Protein AF-A0A246E7W2-F1 (afdb_monomer)

Secondary structure (DSSP, 8-state):
-PPPBS-----SSTTSPPTT-BSPPTT----EEEEEEEEEEEEETTEEEEEEEEEEEES--HHHHHHHTSPPPSS--SS---------EEEEE-TT--EEEE-PPBPTTS-B--HHHHHHHTTSEEEEEEEEEEEEEEEHHHHHHT--SEE----GGGGS-----PPPPPPEEEEEEEEEEPPSP--S--SSS-SEEEEEEEEE-HHHHHHHHHHHHSPP------PPPSEEEEEEEEE-TT--S-PPPEEEESSTT-EEE-TTS-EEEPPTTHHHHT--

Sequence (280 aa):
MATVSDTMSCPDSMLNPLPGAGLVPEDFEVVAVLECADGVTREDADGVLAGNEVRRYEGDLTGFLAAMAAPSDPGPAAVCPAIGYGFRALWATDAAGRFVPMSFPLTACGGPKEDETLAALARLEIVDRAFSAAGRVELHDATAAGCATRAGVAPLDVLGWAPTETQAPADVAGALVCVYHAEAPASTPTVVGDGGLFAAAFSLDADDAAAVLEAAAAPPAGVECAETASRFVVVHPDVTAAAVSAPRTVTVELDGCQRIVGTDLQTRSAPPALIPLLSP

Mean predicted aligned error: 9.54 Å

Radius of gyration: 25.82 Å; Cα contacts (8 Å, |Δi|>4): 592; chains: 1; bounding box: 63×45×65 Å

Solvent-accessible surface area (backbone atoms only — not comparable to full-atom values): 15744 Å² total; per-residue (Å²): 107,29,48,81,33,82,66,85,79,73,70,98,43,47,73,51,74,60,83,56,39,18,45,78,52,94,87,60,64,70,63,34,41,36,39,44,41,72,77,44,73,49,79,56,100,62,26,32,35,30,17,40,32,41,37,32,31,36,71,87,53,66,64,29,52,52,43,40,65,39,81,49,47,84,58,75,51,97,76,67,81,98,72,88,66,74,46,77,48,36,30,38,27,33,93,86,60,37,29,29,31,43,40,65,23,30,38,30,72,70,47,69,53,49,68,68,30,52,58,34,53,73,71,39,46,75,80,47,76,50,76,46,80,72,47,76,72,38,32,45,71,24,56,76,68,74,36,61,35,40,42,45,68,50,66,40,80,83,70,80,70,61,58,88,64,67,65,76,73,68,77,44,71,15,22,44,36,34,31,25,39,42,52,83,83,70,80,65,62,32,94,62,53,71,31,17,41,54,74,50,70,53,74,39,50,34,69,61,34,46,54,52,41,49,61,38,48,47,80,73,37,89,68,94,62,85,57,72,46,55,34,34,35,43,35,43,60,42,62,56,92,83,63,93,62,78,85,63,51,34,41,36,34,65,35,62,57,24,36,25,33,14,75,31,34,45,49,23,67,51,58,80,79,52,42,64,77,74,55,126

Nearest PDB structures (foldseek):
  5me6-assembly3_C  TM=2.863E-01  e=2.101E+00  Cucumis melo

pLDDT: mean 83.75, std 15.05, range [33.81, 98.44]

Structure (mmCIF, N/CA/C/O backbone):
data_AF-A0A246E7W2-F1
#
_entry.id   AF-A0A246E7W2-F1
#
loop_
_atom_site.group_PDB
_atom_site.id
_atom_site.type_symbol
_atom_site.label_atom_id
_atom_site.label_alt_id
_atom_site.label_comp_id
_atom_site.label_asym_id
_atom_site.label_entity_id
_atom_site.label_seq_id
_atom_site.pdbx_PDB_ins_code
_atom_site.Cartn_x
_atom_site.Cartn_y
_atom_site.Cartn_z
_atom_site.occupancy
_atom_site.B_iso_or_equiv
_atom_site.auth_seq_id
_atom_site.auth_comp_id
_atom_site.auth_asym_id
_atom_site.auth_atom_id
_atom_site.pdbx_PDB_model_num
ATOM 1 N N . MET A 1 1 ? -20.371 9.908 21.910 1.00 81.38 1 MET A N 1
ATOM 2 C CA . MET A 1 1 ? -20.885 8.532 21.767 1.00 81.38 1 MET A CA 1
ATOM 3 C C . MET A 1 1 ? -20.623 8.082 20.353 1.00 81.38 1 MET A C 1
ATOM 5 O O . MET A 1 1 ? -20.706 8.914 19.455 1.00 81.38 1 MET A O 1
ATOM 9 N N . ALA A 1 2 ? -20.243 6.823 20.185 1.00 85.25 2 ALA A N 1
ATOM 10 C CA . ALA A 1 2 ? -19.957 6.233 18.890 1.00 85.25 2 ALA A CA 1
ATOM 11 C C . ALA A 1 2 ? -21.238 5.854 18.130 1.00 85.25 2 ALA A C 1
ATOM 13 O O . ALA A 1 2 ? -22.311 5.727 18.723 1.00 85.25 2 ALA A O 1
ATOM 14 N N . THR A 1 3 ? -21.124 5.685 16.812 1.00 88.75 3 THR A N 1
ATOM 15 C CA . THR A 1 3 ? -22.253 5.296 15.947 1.00 88.75 3 THR A CA 1
ATOM 16 C C . THR A 1 3 ? -22.326 3.778 15.805 1.00 88.75 3 THR A C 1
ATOM 18 O O . THR A 1 3 ? -21.318 3.144 15.511 1.00 88.75 3 THR A O 1
ATOM 21 N N . VAL A 1 4 ? -23.513 3.196 15.988 1.00 93.06 4 VAL A N 1
ATOM 22 C CA . VAL A 1 4 ? -23.755 1.764 15.744 1.00 93.06 4 VAL A CA 1
ATOM 23 C C . VAL A 1 4 ? -23.951 1.523 14.245 1.00 93.06 4 VAL A C 1
ATOM 25 O O . VAL A 1 4 ? -24.667 2.279 13.590 1.00 93.06 4 VAL A O 1
ATOM 28 N N . SER A 1 5 ? -23.331 0.473 13.712 1.00 92.44 5 SER A N 1
ATOM 29 C CA . SER A 1 5 ? -23.348 0.104 12.292 1.00 92.44 5 SER A CA 1
ATOM 30 C C . SER A 1 5 ? -23.512 -1.407 12.117 1.00 92.44 5 SER A C 1
ATOM 32 O O . SER A 1 5 ? -23.058 -2.176 12.958 1.00 92.44 5 SER A O 1
ATOM 34 N N . ASP A 1 6 ? -24.101 -1.847 11.005 1.00 93.50 6 ASP A N 1
ATOM 35 C CA . ASP A 1 6 ? -24.167 -3.273 10.633 1.00 93.50 6 ASP A CA 1
ATOM 36 C C . ASP A 1 6 ? -22.899 -3.749 9.900 1.00 93.50 6 ASP A C 1
ATOM 38 O O . ASP A 1 6 ? -22.724 -4.933 9.623 1.00 93.50 6 ASP A O 1
ATOM 42 N N . THR A 1 7 ? -21.998 -2.822 9.569 1.00 91.94 7 THR A N 1
ATOM 43 C CA . THR A 1 7 ? -20.740 -3.102 8.872 1.00 91.94 7 THR A CA 1
ATOM 44 C C . THR A 1 7 ? -19.561 -2.447 9.573 1.00 91.94 7 THR A C 1
ATOM 46 O O . THR A 1 7 ? -19.680 -1.327 10.078 1.00 91.94 7 THR A O 1
ATOM 49 N N . MET A 1 8 ? -18.405 -3.104 9.509 1.00 91.81 8 MET A N 1
ATOM 50 C CA . MET A 1 8 ? -17.111 -2.519 9.851 1.00 91.81 8 MET A CA 1
ATOM 51 C C . MET A 1 8 ? -16.215 -2.429 8.616 1.00 91.81 8 MET A C 1
ATOM 53 O O . MET A 1 8 ? -16.339 -3.221 7.681 1.00 91.81 8 MET A O 1
ATOM 57 N N . SER A 1 9 ? -15.278 -1.490 8.649 1.00 87.75 9 SER A N 1
ATOM 58 C CA . SER A 1 9 ? -14.210 -1.364 7.661 1.00 87.75 9 SER A CA 1
ATOM 59 C C . SER A 1 9 ? -12.915 -0.990 8.366 1.00 87.75 9 SER A C 1
ATOM 61 O O . SER A 1 9 ? -12.917 -0.153 9.274 1.00 87.75 9 SER A O 1
ATOM 63 N N . CYS A 1 10 ? -11.807 -1.584 7.935 1.00 87.56 10 CYS A N 1
ATOM 64 C CA . CYS A 1 10 ? -10.489 -1.121 8.343 1.00 87.56 10 CYS A CA 1
ATOM 65 C C . CYS A 1 10 ? -10.116 0.125 7.530 1.00 87.56 10 CYS A C 1
ATOM 67 O O . CYS A 1 10 ? -10.452 0.184 6.346 1.00 87.56 10 CYS A O 1
ATOM 69 N N . PRO A 1 11 ? -9.487 1.138 8.145 1.00 81.62 11 PRO A N 1
ATOM 70 C CA . PRO A 1 11 ? -9.027 2.302 7.406 1.00 81.62 11 PRO A CA 1
ATOM 71 C C . PRO A 1 11 ? -7.858 1.920 6.492 1.00 81.62 11 PRO A C 1
ATOM 73 O O . PRO A 1 11 ? -7.015 1.115 6.874 1.00 81.62 11 PRO A O 1
ATOM 76 N N . ASP A 1 12 ? -7.765 2.569 5.331 1.00 70.50 12 ASP A N 1
ATOM 77 C CA . ASP A 1 12 ? -6.655 2.371 4.381 1.00 70.50 12 ASP A CA 1
ATOM 78 C C . ASP A 1 12 ? -5.309 2.914 4.900 1.00 70.50 12 ASP A C 1
ATOM 80 O O . ASP A 1 12 ? -4.263 2.700 4.295 1.00 70.50 12 ASP A O 1
ATOM 84 N N . SER A 1 13 ? -5.328 3.682 5.995 1.00 69.69 13 SER A N 1
ATOM 85 C CA . SER A 1 13 ? -4.132 4.227 6.633 1.00 69.69 13 SER A CA 1
ATOM 86 C C . SER A 1 13 ? -4.339 4.407 8.130 1.00 69.69 13 SER A C 1
ATOM 88 O O . SER A 1 13 ? -5.348 4.972 8.560 1.00 69.69 13 SER A O 1
ATOM 90 N N . MET A 1 14 ? -3.322 4.048 8.916 1.00 71.81 14 MET A N 1
ATOM 91 C CA . MET A 1 14 ? -3.283 4.308 10.360 1.00 71.81 14 MET A CA 1
ATOM 92 C C . MET A 1 14 ? -3.333 5.801 10.723 1.00 71.81 14 MET A C 1
ATOM 94 O O . MET A 1 14 ? -3.563 6.133 11.877 1.00 71.81 14 MET A O 1
ATOM 98 N N . LEU A 1 15 ? -3.130 6.731 9.787 1.00 72.38 15 LEU A N 1
ATOM 99 C CA . LEU A 1 15 ? -3.225 8.169 10.080 1.00 72.38 15 LEU A CA 1
ATOM 100 C C . LEU A 1 15 ? -4.672 8.682 10.143 1.00 72.38 15 LEU A C 1
ATOM 102 O O . LEU A 1 15 ? -4.909 9.784 10.639 1.00 72.38 15 LEU A O 1
ATOM 106 N N . ASN A 1 16 ? -5.639 7.896 9.665 1.00 71.06 16 ASN A N 1
ATOM 107 C CA . ASN A 1 16 ? -7.040 8.293 9.618 1.00 71.06 16 ASN A CA 1
ATOM 108 C C . ASN A 1 16 ? -7.809 7.702 10.811 1.00 71.06 16 ASN A C 1
ATOM 110 O O . ASN A 1 16 ? -7.870 6.478 10.947 1.00 71.06 16 ASN A O 1
ATOM 114 N N . PRO A 1 17 ? -8.440 8.528 11.667 1.00 72.94 17 PRO A N 1
ATOM 115 C CA . PRO A 1 17 ? -9.313 8.011 12.712 1.00 72.94 17 PRO A CA 1
ATOM 116 C C . PRO A 1 17 ? -10.563 7.362 12.101 1.00 72.94 17 PRO A C 1
ATOM 118 O O . PRO A 1 17 ? -11.043 7.773 11.042 1.00 72.94 17 PRO A O 1
ATOM 121 N N . LEU A 1 18 ? -11.132 6.376 12.801 1.00 80.62 18 LEU A N 1
ATOM 122 C CA . LEU A 1 18 ? -12.383 5.744 12.386 1.00 80.62 18 LEU A CA 1
ATOM 123 C C . LEU A 1 18 ? -13.545 6.762 12.406 1.00 80.62 18 LEU A C 1
ATOM 125 O O . LEU A 1 18 ? -13.769 7.419 13.431 1.00 80.62 18 LEU A O 1
ATOM 129 N N . PRO A 1 19 ? -14.325 6.895 11.316 1.00 78.62 19 PRO A N 1
ATOM 130 C CA . PRO A 1 19 ? -15.496 7.763 11.296 1.00 78.62 19 PRO A CA 1
ATOM 131 C C . PRO A 1 19 ? -16.507 7.377 12.380 1.00 78.62 19 PRO A C 1
ATOM 133 O O . PRO A 1 19 ? -16.849 6.209 12.540 1.00 78.62 19 PRO A O 1
ATOM 136 N N . GLY A 1 20 ? -17.001 8.367 13.126 1.00 80.94 20 GLY A N 1
ATOM 137 C CA . GLY A 1 20 ? -17.983 8.135 14.188 1.00 80.94 20 GLY A CA 1
ATOM 138 C C . GLY A 1 20 ? -17.431 7.410 15.418 1.00 80.94 20 GLY A C 1
ATOM 139 O O . GLY A 1 20 ? -18.236 6.961 16.237 1.00 80.94 20 GLY A O 1
ATOM 140 N N . ALA A 1 21 ? -16.103 7.297 15.555 1.00 83.81 21 ALA A N 1
ATOM 141 C CA . ALA A 1 21 ? -15.464 6.710 16.725 1.00 83.81 21 ALA A CA 1
ATOM 142 C C . ALA A 1 21 ? -15.763 7.497 18.003 1.00 83.81 21 ALA A C 1
ATOM 144 O O . ALA A 1 21 ? -15.847 8.728 18.009 1.00 83.81 21 ALA A O 1
ATOM 145 N N . GLY A 1 22 ? -15.921 6.772 19.104 1.00 85.62 22 GLY A N 1
ATOM 146 C CA . GLY A 1 22 ? -16.268 7.364 20.385 1.00 85.62 22 GLY A CA 1
ATOM 147 C C . GLY A 1 22 ? -16.337 6.338 21.505 1.00 85.62 22 GLY A C 1
ATOM 148 O O . GLY A 1 22 ? -15.934 5.187 21.359 1.00 85.62 22 GLY A O 1
ATOM 149 N N . LEU A 1 23 ? -16.917 6.767 22.623 1.00 88.31 23 LEU A N 1
ATOM 150 C CA . LEU A 1 23 ? -17.350 5.866 23.686 1.00 88.31 23 LEU A CA 1
ATOM 151 C C . LEU A 1 23 ? -18.492 4.967 23.201 1.00 88.31 23 LEU A C 1
ATOM 153 O O . LEU A 1 23 ? -19.408 5.445 22.520 1.00 88.31 23 LEU A O 1
ATOM 157 N N . VAL A 1 24 ? -18.436 3.698 23.597 1.00 91.81 24 VAL A N 1
ATOM 158 C CA . VAL A 1 24 ? -19.486 2.708 23.340 1.00 91.81 24 VAL A CA 1
ATOM 159 C C . VAL A 1 24 ? -20.784 3.140 24.047 1.00 91.81 24 VAL A C 1
ATOM 161 O O . VAL A 1 24 ? -20.714 3.554 25.206 1.00 91.81 24 VAL A O 1
ATOM 164 N N . PRO A 1 25 ? -21.952 3.090 23.376 1.00 92.25 25 PRO A N 1
ATOM 165 C CA . PRO A 1 25 ? -23.240 3.374 24.012 1.00 92.25 25 PRO A CA 1
ATOM 166 C C . PRO A 1 25 ? -23.521 2.457 25.214 1.00 92.25 25 PRO A C 1
ATOM 168 O O . PRO A 1 25 ? -23.186 1.278 25.181 1.00 92.25 25 PRO A O 1
ATOM 171 N N . GLU A 1 26 ? -24.161 2.981 26.263 1.00 88.06 26 GLU A N 1
ATOM 172 C CA . GLU A 1 26 ? -24.421 2.229 27.507 1.00 88.06 26 GLU A CA 1
ATOM 173 C C . GLU A 1 26 ? -25.336 1.008 27.309 1.00 88.06 26 GLU A C 1
ATOM 175 O O . GLU A 1 26 ? -25.249 0.040 28.060 1.00 88.06 26 GLU A O 1
ATOM 180 N N . ASP A 1 27 ? -26.210 1.044 26.302 1.00 90.69 27 ASP A N 1
ATOM 181 C CA . ASP A 1 27 ? -27.136 -0.030 25.934 1.00 90.69 27 ASP A CA 1
ATOM 182 C C . ASP A 1 27 ? -26.529 -1.053 24.958 1.00 90.69 27 ASP A C 1
ATOM 184 O O . ASP A 1 27 ? -27.197 -2.010 24.560 1.00 90.69 27 ASP A O 1
ATOM 188 N N . PHE A 1 28 ? -25.267 -0.868 24.5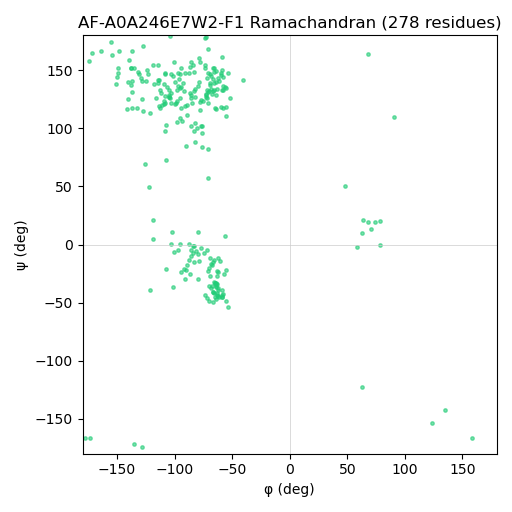65 1.00 94.25 28 PHE A N 1
ATOM 189 C CA . PHE A 1 28 ? -24.565 -1.762 23.657 1.00 94.25 28 PHE A CA 1
ATOM 190 C C . PHE A 1 28 ? -23.773 -2.819 24.439 1.00 94.25 28 PHE A C 1
ATOM 192 O O . PHE A 1 28 ? -22.722 -2.542 25.020 1.00 94.25 28 PHE A O 1
ATOM 199 N N . GLU A 1 29 ? -24.267 -4.059 24.437 1.00 95.69 29 GLU A N 1
ATOM 200 C CA . GLU A 1 29 ? -23.596 -5.194 25.078 1.00 95.69 29 GLU A CA 1
ATOM 201 C C . GLU A 1 29 ? -22.423 -5.688 24.221 1.00 95.69 29 GLU A C 1
ATOM 203 O O . GLU A 1 29 ? -22.600 -6.395 23.228 1.00 95.69 29 GLU A O 1
ATOM 208 N N . VAL A 1 30 ? -21.205 -5.313 24.608 1.00 97.38 30 VAL A N 1
ATOM 209 C CA . VAL A 1 30 ? -19.991 -5.746 23.911 1.00 97.38 30 VAL A CA 1
ATOM 210 C C . VAL A 1 30 ? -19.681 -7.199 24.258 1.00 97.38 30 VAL A C 1
ATOM 212 O O . VAL A 1 30 ? -19.480 -7.530 25.424 1.00 97.38 30 VAL A O 1
ATOM 215 N N . VAL A 1 31 ? -19.572 -8.046 23.236 1.00 97.81 31 VAL A N 1
ATOM 216 C CA . VAL A 1 31 ? -19.180 -9.459 23.384 1.00 97.81 31 VAL A CA 1
ATOM 217 C C . VAL A 1 31 ? -17.769 -9.736 22.872 1.00 97.81 31 VAL A C 1
ATOM 219 O O . VAL A 1 31 ? -17.157 -10.720 23.274 1.00 97.81 31 VAL A O 1
ATOM 222 N N . ALA A 1 32 ? -17.236 -8.873 22.001 1.00 98.25 32 ALA A N 1
ATOM 223 C CA . ALA A 1 32 ? -15.858 -8.947 21.528 1.00 98.25 32 ALA A CA 1
ATOM 224 C C . ALA A 1 32 ? -15.331 -7.579 21.078 1.00 98.25 32 ALA A C 1
ATOM 226 O O . ALA A 1 32 ? -16.095 -6.653 20.785 1.00 98.25 32 ALA A O 1
ATOM 227 N N . VAL A 1 33 ? -14.008 -7.490 20.974 1.00 98.06 33 VAL A N 1
ATOM 228 C CA . VAL A 1 33 ? -13.287 -6.346 20.406 1.00 98.06 33 VAL A CA 1
ATOM 229 C C . VAL A 1 33 ? -12.574 -6.793 19.138 1.00 98.06 33 VAL A C 1
ATOM 231 O O . VAL A 1 33 ? -12.006 -7.879 19.087 1.00 98.06 33 VAL A O 1
ATOM 234 N N . LEU A 1 34 ? -12.598 -5.964 18.104 1.00 97.56 34 LEU A N 1
ATOM 235 C CA . LEU A 1 34 ? -11.948 -6.210 16.825 1.00 97.56 34 LEU A CA 1
ATOM 236 C C . LEU A 1 34 ? -10.862 -5.155 16.619 1.00 97.56 34 LEU A C 1
ATOM 238 O O . LEU A 1 34 ? -11.139 -3.960 16.700 1.00 97.56 34 LEU A O 1
ATOM 242 N N . GLU A 1 35 ? -9.634 -5.590 16.358 1.00 95.50 35 GLU A N 1
ATOM 243 C CA . GLU A 1 35 ? -8.521 -4.718 15.967 1.00 95.50 35 GLU A CA 1
ATOM 244 C C . GLU A 1 35 ? -8.254 -4.886 14.476 1.00 95.50 35 GLU A C 1
ATOM 246 O O . GLU A 1 35 ? -8.020 -6.003 14.014 1.00 95.50 35 GLU A O 1
ATOM 251 N N . CYS A 1 36 ? -8.236 -3.777 13.744 1.00 93.12 36 CYS A N 1
ATOM 252 C CA . CYS A 1 36 ? -7.669 -3.717 12.403 1.00 93.12 36 CYS A CA 1
ATOM 253 C C . CYS A 1 36 ? -6.162 -3.457 12.513 1.00 93.12 36 CYS A C 1
ATOM 255 O O . CYS A 1 36 ? -5.740 -2.328 12.772 1.00 93.12 36 CYS A O 1
ATOM 257 N N . ALA A 1 37 ? -5.357 -4.502 12.333 1.00 88.25 37 ALA A N 1
ATOM 258 C CA . ALA A 1 37 ? -3.910 -4.389 12.227 1.00 88.25 37 ALA A CA 1
ATOM 259 C C . ALA A 1 37 ? -3.517 -4.174 10.759 1.00 88.25 37 ALA A C 1
ATOM 261 O O . ALA A 1 37 ? -3.664 -5.081 9.940 1.00 88.25 37 ALA A O 1
ATOM 262 N N . ASP A 1 38 ? -3.017 -2.982 10.445 1.00 84.06 38 ASP A N 1
ATOM 263 C CA . ASP A 1 38 ? -2.521 -2.620 9.115 1.00 84.06 38 ASP A CA 1
ATOM 264 C C . ASP A 1 38 ? -1.046 -3.026 8.927 1.00 84.06 38 ASP A C 1
ATOM 266 O O . ASP A 1 38 ? -0.302 -3.205 9.898 1.00 84.06 38 ASP A O 1
ATOM 270 N N . GLY A 1 39 ? -0.623 -3.192 7.672 1.00 80.25 39 GLY A N 1
ATOM 271 C CA . GLY A 1 39 ? 0.759 -3.521 7.308 1.00 80.25 39 GLY A CA 1
ATOM 272 C C . GLY A 1 39 ? 1.223 -4.920 7.728 1.00 80.25 39 GLY A C 1
ATOM 273 O O . GLY A 1 39 ? 2.426 -5.172 7.810 1.00 80.25 39 GLY A O 1
ATOM 274 N N . VAL A 1 40 ? 0.298 -5.842 8.007 1.00 89.00 40 VAL A N 1
ATOM 275 C CA . VAL A 1 40 ? 0.639 -7.234 8.327 1.00 89.00 40 VAL A CA 1
ATOM 276 C C . VAL A 1 40 ? 1.124 -7.928 7.063 1.00 89.00 40 VAL A C 1
ATOM 278 O O . VAL A 1 40 ? 0.462 -7.870 6.026 1.00 89.00 40 VAL A O 1
ATOM 281 N N . THR A 1 41 ? 2.263 -8.613 7.154 1.00 90.94 41 THR A N 1
ATOM 282 C CA . THR A 1 41 ? 2.819 -9.378 6.039 1.00 90.94 41 THR A CA 1
ATOM 283 C C . THR A 1 41 ? 2.558 -10.873 6.177 1.00 90.94 41 THR A C 1
ATOM 285 O O . THR A 1 41 ? 2.542 -11.428 7.279 1.00 90.94 41 THR A O 1
ATOM 288 N N . ARG A 1 42 ? 2.345 -11.539 5.040 1.00 91.62 42 ARG A N 1
ATOM 289 C CA . ARG A 1 42 ? 2.289 -12.999 4.921 1.00 91.62 42 ARG A CA 1
ATOM 290 C C . ARG A 1 42 ? 3.062 -13.441 3.691 1.00 91.62 42 ARG A C 1
ATOM 292 O O . ARG A 1 42 ? 2.992 -12.794 2.652 1.00 91.62 42 ARG A O 1
ATOM 299 N N . GLU A 1 43 ? 3.774 -14.546 3.825 1.00 93.81 43 GLU A N 1
ATOM 300 C CA . GLU A 1 43 ? 4.511 -15.167 2.730 1.00 93.81 43 GLU A CA 1
ATOM 301 C C . GLU A 1 43 ? 3.652 -16.256 2.073 1.00 93.81 43 GLU A C 1
ATOM 303 O O . GLU A 1 43 ? 2.991 -17.041 2.762 1.00 93.81 43 GLU A O 1
ATOM 308 N N . ASP A 1 44 ? 3.646 -16.278 0.744 1.00 91.69 44 ASP A N 1
ATOM 309 C CA . ASP A 1 44 ? 3.056 -17.316 -0.093 1.00 91.69 44 ASP A CA 1
ATOM 310 C C . ASP A 1 44 ? 4.077 -17.823 -1.128 1.00 91.69 44 ASP A C 1
ATOM 312 O O . ASP A 1 44 ? 5.253 -17.467 -1.090 1.00 91.69 44 ASP A O 1
ATOM 316 N N . ALA A 1 45 ? 3.645 -18.699 -2.039 1.00 92.06 45 ALA A N 1
ATOM 317 C CA . ALA A 1 45 ? 4.531 -19.284 -3.047 1.00 92.06 45 ALA A CA 1
ATOM 318 C C . ALA A 1 45 ? 5.126 -18.251 -4.025 1.00 92.06 45 ALA A C 1
ATOM 320 O O . ALA A 1 45 ? 6.171 -18.518 -4.612 1.00 92.06 45 ALA A O 1
ATOM 321 N N . ASP A 1 46 ? 4.480 -17.095 -4.183 1.00 88.88 46 ASP A N 1
ATOM 322 C CA . ASP A 1 46 ? 4.857 -16.063 -5.149 1.00 88.88 46 ASP A CA 1
ATOM 323 C C . ASP A 1 46 ? 5.631 -14.904 -4.481 1.00 88.88 46 ASP A C 1
ATOM 325 O O . ASP A 1 46 ? 6.122 -14.006 -5.168 1.00 88.88 46 ASP A O 1
ATOM 329 N N . GLY A 1 47 ? 5.747 -14.889 -3.145 1.00 91.94 47 GLY A N 1
ATOM 330 C CA . GLY A 1 47 ? 6.503 -13.901 -2.368 1.00 91.94 47 GLY A CA 1
ATOM 331 C C . GLY A 1 47 ? 5.747 -13.372 -1.145 1.00 91.94 47 GLY A C 1
ATOM 332 O O . GLY A 1 47 ? 5.035 -14.109 -0.468 1.00 91.94 47 GLY A O 1
ATOM 333 N N . VAL A 1 48 ? 5.897 -12.079 -0.843 1.00 92.00 48 VAL A N 1
ATOM 334 C CA . VAL A 1 48 ? 5.340 -11.453 0.368 1.00 92.00 48 VAL A CA 1
ATOM 335 C C . VAL A 1 48 ? 4.170 -10.533 0.026 1.00 92.00 48 VAL A C 1
ATOM 337 O O . VAL A 1 48 ? 4.301 -9.548 -0.708 1.00 92.00 48 VAL A O 1
ATOM 340 N N . LEU A 1 49 ? 3.019 -10.828 0.622 1.00 90.19 49 LEU A N 1
ATOM 341 C CA . LEU A 1 49 ? 1.830 -9.985 0.622 1.00 90.19 49 LEU A CA 1
ATOM 342 C C . LEU A 1 49 ? 1.824 -9.094 1.861 1.00 90.19 49 LEU A C 1
ATOM 344 O O . LEU A 1 49 ? 2.106 -9.567 2.959 1.00 90.19 49 LEU A O 1
ATOM 348 N N . ALA A 1 50 ? 1.430 -7.836 1.695 1.00 89.00 50 ALA A N 1
ATOM 349 C CA . ALA A 1 50 ? 1.043 -6.952 2.785 1.00 89.00 50 ALA A CA 1
ATOM 350 C C . ALA A 1 50 ? -0.472 -6.727 2.754 1.00 89.00 50 ALA A C 1
ATOM 352 O O . ALA A 1 50 ? -1.107 -6.701 1.693 1.00 89.00 50 ALA A O 1
ATOM 353 N N . GLY A 1 51 ? -1.073 -6.572 3.924 1.00 88.38 51 GLY A N 1
ATOM 354 C CA . GLY A 1 51 ? -2.500 -6.329 4.030 1.00 88.38 51 GLY A CA 1
ATOM 355 C C . GLY A 1 51 ? -2.956 -6.030 5.444 1.00 88.38 51 GLY A C 1
ATOM 356 O O . GLY A 1 51 ? -2.158 -5.787 6.349 1.00 88.38 51 GLY A O 1
ATOM 357 N N . ASN A 1 52 ? -4.271 -6.084 5.609 1.00 89.62 52 ASN A N 1
ATOM 358 C CA . ASN A 1 52 ? -4.934 -5.874 6.882 1.00 89.62 52 ASN A CA 1
ATOM 359 C C . ASN A 1 52 ? -5.246 -7.221 7.535 1.00 89.62 52 ASN A C 1
ATOM 361 O O . ASN A 1 52 ? -5.752 -8.138 6.887 1.00 89.62 52 ASN A O 1
ATOM 365 N N . GLU A 1 53 ? -4.997 -7.336 8.834 1.00 93.06 53 GLU A N 1
ATOM 366 C CA . GLU A 1 53 ? -5.473 -8.448 9.651 1.00 93.06 53 GLU A CA 1
ATOM 367 C C . GLU A 1 53 ? -6.491 -7.931 10.664 1.00 93.06 53 GLU A C 1
ATOM 369 O O . GLU A 1 53 ? -6.166 -7.115 11.525 1.00 93.06 53 GLU A O 1
ATOM 374 N N . VAL A 1 54 ? -7.719 -8.438 10.590 1.00 96.31 54 VAL A N 1
ATOM 375 C CA . VAL A 1 54 ? -8.715 -8.246 11.641 1.00 96.31 54 VAL A CA 1
ATOM 376 C C . VAL A 1 54 ? -8.504 -9.317 12.698 1.00 96.31 54 VAL A C 1
ATOM 378 O O . VAL A 1 54 ? -8.576 -10.512 12.406 1.00 96.31 54 VAL A O 1
ATOM 381 N N . ARG A 1 55 ? -8.262 -8.892 13.935 1.00 97.50 55 ARG A N 1
ATOM 382 C CA . ARG A 1 55 ? -8.117 -9.777 15.095 1.00 97.50 55 ARG A CA 1
ATOM 383 C C . ARG A 1 55 ? -9.327 -9.634 15.993 1.00 97.50 55 ARG A C 1
ATOM 385 O O . ARG A 1 55 ? -9.658 -8.517 16.385 1.00 97.50 55 ARG A O 1
ATOM 392 N N . ARG A 1 56 ? -9.959 -10.753 16.339 1.00 97.88 56 ARG A N 1
ATOM 393 C CA . ARG A 1 56 ? -11.092 -10.793 17.266 1.00 97.88 56 ARG A CA 1
ATOM 394 C C . ARG A 1 56 ? -10.621 -11.209 18.653 1.00 97.88 56 ARG A C 1
ATOM 396 O O . ARG A 1 56 ? -10.097 -12.307 18.818 1.00 97.88 56 ARG A O 1
ATOM 403 N N . TYR A 1 57 ? -10.853 -10.338 19.627 1.00 98.44 57 TYR A N 1
ATOM 404 C CA . TYR A 1 57 ? -10.523 -10.523 21.032 1.00 98.44 57 TYR A CA 1
ATOM 405 C C . TYR A 1 57 ? -11.785 -10.824 21.846 1.00 98.44 57 TYR A C 1
ATOM 407 O O . TYR A 1 57 ? -12.747 -10.052 21.807 1.00 98.44 57 TYR A O 1
ATOM 415 N N . GLU A 1 58 ? -11.762 -11.912 22.609 1.00 98.12 58 GLU A N 1
ATOM 416 C CA . GLU A 1 58 ? -12.819 -12.319 23.542 1.00 98.12 58 GLU A CA 1
ATOM 417 C C . GLU A 1 58 ? -12.251 -12.586 24.948 1.00 98.12 58 GLU A C 1
ATOM 419 O O . GLU A 1 58 ? -11.037 -12.578 25.171 1.00 98.12 58 GLU A O 1
ATOM 424 N N . GLY A 1 59 ? -13.141 -12.785 25.924 1.00 97.12 59 GLY A N 1
ATOM 425 C CA . GLY A 1 59 ? -12.801 -13.010 27.330 1.00 97.12 59 GLY A CA 1
ATOM 426 C C . GLY A 1 59 ? -13.465 -11.995 28.258 1.00 97.12 59 GLY A C 1
ATOM 427 O O . GLY A 1 59 ? -14.519 -11.444 27.947 1.00 97.12 59 GLY A O 1
ATOM 428 N N . ASP A 1 60 ? -12.851 -11.747 29.416 1.00 97.25 60 ASP A N 1
ATOM 429 C CA . ASP A 1 60 ? -13.335 -10.728 30.353 1.00 97.25 60 ASP A CA 1
ATOM 430 C C . ASP A 1 60 ? -12.984 -9.314 29.861 1.00 97.25 60 ASP A C 1
ATOM 432 O O . ASP A 1 60 ? -11.891 -8.792 30.098 1.00 97.25 60 ASP A O 1
ATOM 436 N N . LEU A 1 61 ? -13.942 -8.680 29.183 1.00 97.19 61 LEU A N 1
ATOM 437 C CA . LEU A 1 61 ? -13.803 -7.337 28.616 1.00 97.19 61 LEU A CA 1
ATOM 438 C C . LEU A 1 61 ? -13.853 -6.214 29.660 1.00 97.19 61 LEU A C 1
ATOM 440 O O . LEU A 1 61 ? -13.600 -5.059 29.313 1.00 97.19 61 LEU A O 1
ATOM 444 N N . THR A 1 62 ? -14.155 -6.515 30.927 1.00 95.81 62 THR A N 1
ATOM 445 C CA . THR A 1 62 ? -14.437 -5.504 31.959 1.00 95.81 62 THR A CA 1
ATOM 446 C C . THR A 1 62 ? -13.297 -4.499 32.093 1.00 95.81 62 THR A C 1
ATOM 448 O O . THR A 1 62 ? -13.514 -3.288 32.067 1.00 95.81 62 THR A O 1
ATOM 451 N N . GLY A 1 63 ? -12.060 -4.994 32.190 1.00 96.12 63 GLY A N 1
ATOM 452 C CA . GLY A 1 63 ? -10.886 -4.134 32.333 1.00 96.12 63 GLY A CA 1
ATOM 453 C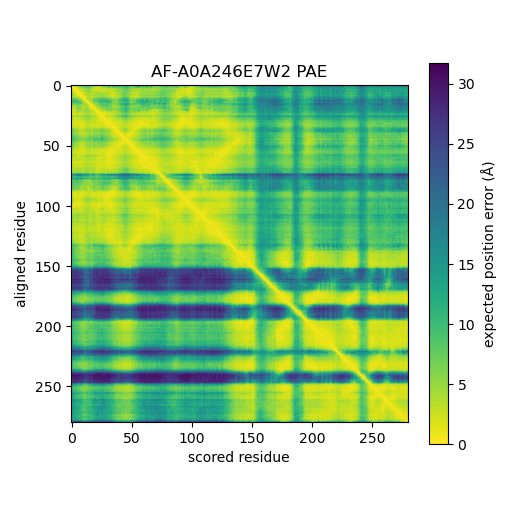 C . GLY A 1 63 ? -10.599 -3.287 31.091 1.00 96.12 63 GLY A C 1
ATOM 454 O O . GLY A 1 63 ? -10.179 -2.140 31.219 1.00 96.12 63 GLY A O 1
ATOM 455 N N . PHE A 1 64 ? -10.847 -3.831 29.898 1.00 96.94 64 PHE A N 1
ATOM 456 C CA . PHE A 1 64 ? -10.644 -3.114 28.640 1.00 96.94 64 PHE A CA 1
ATOM 457 C C . PHE A 1 64 ? -11.675 -1.994 28.463 1.00 96.94 64 PHE A C 1
ATOM 459 O O . PHE A 1 64 ? -11.304 -0.852 28.199 1.00 96.94 64 PHE A O 1
ATOM 466 N N . LEU A 1 65 ? -12.960 -2.294 28.671 1.00 95.75 65 LEU A N 1
ATOM 467 C CA . LEU A 1 65 ? -14.037 -1.311 28.543 1.00 95.75 65 LEU A CA 1
ATOM 468 C C . LEU A 1 65 ? -13.907 -0.193 29.584 1.00 95.75 65 LEU A C 1
ATOM 470 O O . LEU A 1 65 ? -14.136 0.969 29.258 1.00 95.75 65 LEU A O 1
ATOM 474 N N . ALA A 1 66 ? -13.469 -0.515 30.806 1.00 95.25 66 ALA A N 1
ATOM 475 C CA . ALA A 1 66 ? -13.187 0.487 31.830 1.00 95.25 66 ALA A CA 1
ATOM 476 C C . ALA A 1 66 ? -12.044 1.437 31.424 1.00 95.25 66 ALA A C 1
ATOM 478 O O . ALA A 1 66 ? -12.176 2.648 31.600 1.00 95.25 66 ALA A O 1
ATOM 479 N N . ALA A 1 67 ? -10.953 0.913 30.852 1.00 95.69 67 ALA A N 1
ATOM 480 C CA . ALA A 1 67 ? -9.840 1.730 30.360 1.00 95.69 67 ALA A CA 1
ATOM 481 C C . ALA A 1 67 ? -10.263 2.620 29.176 1.00 95.69 67 ALA A C 1
ATOM 483 O O . ALA A 1 67 ? -9.949 3.808 29.147 1.00 95.69 67 ALA A O 1
ATOM 484 N N . MET A 1 68 ? -11.056 2.079 28.247 1.00 94.44 68 MET A N 1
ATOM 485 C CA . MET A 1 68 ? -11.611 2.835 27.117 1.00 94.44 68 MET A CA 1
ATOM 486 C C . MET A 1 68 ? -12.582 3.938 27.546 1.00 94.44 68 MET A C 1
ATOM 488 O O . MET A 1 68 ? -12.641 4.988 26.910 1.00 94.44 68 MET A O 1
ATOM 492 N N . ALA A 1 69 ? -13.332 3.716 28.625 1.00 93.94 69 ALA A N 1
ATOM 493 C CA . ALA A 1 69 ? -14.257 4.691 29.189 1.00 93.94 69 ALA A CA 1
ATOM 494 C C . ALA A 1 69 ? -13.587 5.718 30.117 1.00 93.94 69 ALA A C 1
ATOM 496 O O . ALA A 1 69 ? -14.269 6.607 30.636 1.00 93.94 69 ALA A O 1
ATOM 497 N N . ALA A 1 70 ? -12.273 5.616 30.346 1.00 93.81 70 ALA A N 1
ATOM 498 C CA . ALA A 1 70 ? -11.562 6.557 31.194 1.00 93.81 70 ALA A CA 1
ATOM 499 C C . ALA A 1 70 ? -11.686 7.994 30.647 1.00 93.81 70 ALA A C 1
ATOM 501 O O . ALA A 1 70 ? -11.727 8.217 29.433 1.00 93.81 70 ALA A O 1
ATOM 502 N N . PRO A 1 71 ? -11.738 9.007 31.526 1.00 92.31 71 PRO A N 1
ATOM 503 C CA . PRO A 1 71 ? 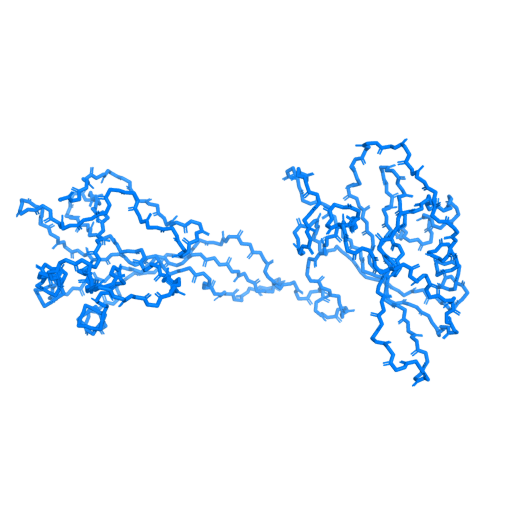-11.825 10.386 31.082 1.00 92.31 71 PRO A CA 1
ATOM 504 C C . PRO A 1 71 ? -10.570 10.791 30.298 1.00 92.31 71 PRO A C 1
ATOM 506 O O . PRO A 1 71 ? -9.432 10.476 30.670 1.00 92.31 71 PRO A O 1
ATOM 509 N N . SER A 1 72 ? -10.797 11.546 29.222 1.00 92.00 72 SER A N 1
ATOM 510 C CA . SER A 1 72 ? -9.729 12.309 28.573 1.00 92.00 72 SER A CA 1
ATOM 511 C C . SER A 1 72 ? -9.230 13.402 29.517 1.00 92.00 72 SER A C 1
ATOM 513 O O . SER A 1 72 ? -9.980 13.893 30.366 1.00 92.00 72 SER A O 1
ATOM 515 N N . ASP A 1 73 ? -7.971 13.791 29.368 1.00 92.75 73 ASP A N 1
ATOM 516 C CA . ASP A 1 73 ? -7.398 14.869 30.163 1.00 92.75 73 ASP A CA 1
ATOM 517 C C . ASP A 1 73 ? -8.090 16.209 29.830 1.00 92.75 73 ASP A C 1
ATOM 519 O O . ASP A 1 73 ? -8.532 16.434 28.698 1.00 92.75 73 ASP A O 1
ATOM 523 N N . PRO A 1 74 ? -8.210 17.122 30.805 1.00 87.50 74 PRO A N 1
ATOM 524 C CA . PRO A 1 74 ? -8.920 18.376 30.607 1.00 87.50 74 PRO A CA 1
ATOM 525 C C . PRO A 1 74 ? -8.146 19.364 29.721 1.00 87.50 74 PRO A C 1
ATOM 527 O O . PRO A 1 74 ? -7.034 19.765 30.058 1.00 87.50 74 PRO A O 1
ATOM 530 N N . GLY A 1 75 ? -8.820 19.849 28.670 1.00 75.31 75 GLY A N 1
ATOM 531 C CA . GLY A 1 75 ? -8.397 20.969 27.817 1.00 75.31 75 GLY A CA 1
ATOM 532 C C . GLY A 1 75 ? -7.164 20.685 26.950 1.00 75.31 75 GLY A C 1
ATOM 533 O O . GLY A 1 75 ? -6.426 19.736 27.207 1.00 75.31 75 GLY A O 1
ATOM 534 N N . PRO A 1 76 ? -6.900 21.508 25.918 1.00 78.38 76 PRO A N 1
ATOM 535 C CA . PRO A 1 76 ? -5.591 21.490 25.300 1.00 78.38 76 PRO A CA 1
ATOM 536 C C . PRO A 1 76 ? -4.570 22.095 26.274 1.00 78.38 76 PRO A C 1
ATOM 538 O O . PRO A 1 76 ? -4.796 23.174 26.834 1.00 78.38 76 PRO A O 1
ATOM 541 N N . ALA A 1 77 ? -3.437 21.427 26.474 1.00 79.56 77 ALA A N 1
ATOM 542 C CA . ALA A 1 77 ? -2.302 22.025 27.162 1.00 79.56 77 ALA A CA 1
ATOM 543 C C . ALA A 1 77 ? -1.852 23.297 26.417 1.00 79.56 77 ALA A C 1
ATOM 545 O O . ALA A 1 77 ? -1.976 23.400 25.197 1.00 79.56 77 ALA A O 1
ATOM 546 N N . ALA A 1 78 ? -1.299 24.275 27.143 1.00 80.69 78 ALA A N 1
ATOM 547 C CA . ALA A 1 78 ? -0.893 25.556 26.552 1.00 80.69 78 ALA A CA 1
ATOM 548 C C . ALA A 1 78 ? 0.209 25.419 25.480 1.00 80.69 78 ALA A C 1
ATOM 550 O O . ALA A 1 78 ? 0.351 26.295 24.629 1.00 80.69 78 ALA A O 1
ATOM 551 N N . VAL A 1 79 ? 0.994 24.338 25.531 1.00 88.25 79 VAL A N 1
ATOM 552 C CA . VAL A 1 79 ? 2.053 24.021 24.568 1.00 88.25 79 VAL A CA 1
ATOM 553 C C . VAL A 1 79 ? 2.029 22.522 24.294 1.00 88.25 79 VAL A C 1
ATOM 555 O O . VAL A 1 79 ? 2.151 21.730 25.227 1.00 88.25 79 VAL A O 1
ATOM 558 N N . CYS A 1 80 ? 1.918 22.149 23.019 1.00 89.19 80 CYS A N 1
ATOM 559 C CA . CYS A 1 80 ? 1.965 20.763 22.563 1.00 89.19 80 CYS A CA 1
ATOM 560 C C . CYS A 1 80 ? 2.990 20.601 21.436 1.00 89.19 80 CYS A C 1
ATOM 562 O O . CYS A 1 80 ? 3.090 21.480 20.574 1.00 89.19 80 CYS A O 1
ATOM 564 N N . PRO A 1 81 ? 3.758 19.500 21.420 1.00 85.81 81 PRO A N 1
ATOM 565 C CA . PRO A 1 81 ? 4.630 19.190 20.298 1.00 85.81 81 PRO A CA 1
ATOM 566 C C . PRO A 1 81 ? 3.792 18.829 19.060 1.00 85.81 81 PRO A C 1
ATOM 568 O O . PRO A 1 81 ? 2.737 18.206 19.173 1.00 85.81 81 PRO A O 1
ATOM 571 N N . ALA A 1 82 ? 4.273 19.198 17.871 1.00 85.88 82 ALA A N 1
ATOM 572 C CA . ALA A 1 82 ? 3.668 18.785 16.607 1.00 85.88 82 ALA A CA 1
ATOM 573 C C . ALA A 1 82 ? 4.043 17.322 16.310 1.00 85.88 82 ALA A C 1
ATOM 575 O O . ALA A 1 82 ? 5.031 17.053 15.628 1.00 85.88 82 ALA A O 1
ATOM 576 N N . ILE A 1 83 ? 3.285 16.385 16.883 1.00 83.25 83 ILE A N 1
ATOM 577 C CA . ILE A 1 83 ? 3.462 14.936 16.718 1.00 83.25 83 ILE A CA 1
ATOM 578 C C . ILE A 1 83 ? 2.277 14.383 15.926 1.00 83.25 83 ILE A C 1
ATOM 580 O O . ILE A 1 83 ? 1.125 14.655 16.259 1.00 83.25 83 ILE A O 1
ATOM 584 N N . GLY A 1 84 ? 2.560 13.595 14.888 1.00 79.81 84 GLY A N 1
ATOM 585 C CA . GLY A 1 84 ? 1.555 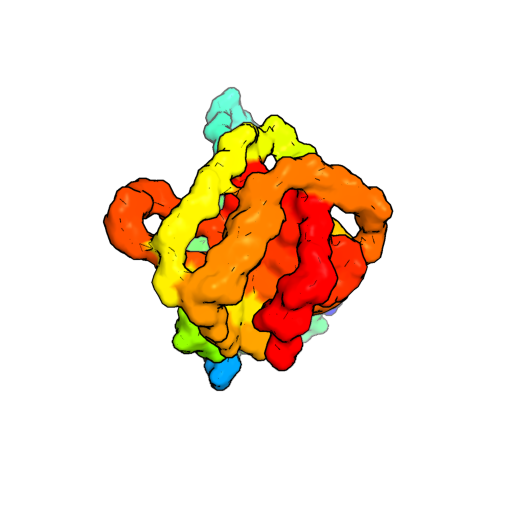12.763 14.228 1.00 79.81 84 GLY A CA 1
ATOM 586 C C . GLY A 1 84 ? 1.368 11.454 14.993 1.00 79.81 84 GLY A C 1
ATOM 587 O O . GLY A 1 84 ? 2.355 10.801 15.330 1.00 79.81 84 GLY A O 1
ATOM 588 N N . TYR A 1 85 ? 0.120 11.072 15.256 1.00 80.81 85 TYR A N 1
ATOM 589 C CA . TYR A 1 85 ? -0.224 9.803 15.899 1.00 80.81 85 TYR A CA 1
ATOM 590 C C . TYR A 1 85 ? -0.822 8.844 14.869 1.00 80.81 85 TYR A C 1
ATOM 592 O O . TYR A 1 85 ? -1.669 9.242 14.071 1.00 80.81 85 TYR A O 1
ATOM 600 N N . GLY A 1 86 ? -0.384 7.585 14.900 1.00 80.00 86 GLY A N 1
ATOM 601 C CA . GLY A 1 86 ? -1.091 6.498 14.230 1.00 80.00 86 GLY A CA 1
ATOM 602 C C . GLY A 1 86 ? -2.234 6.021 15.121 1.00 80.00 86 GLY A C 1
ATOM 603 O O . GLY A 1 86 ? -2.010 5.708 16.286 1.00 80.00 86 GLY A O 1
ATOM 604 N N . PHE A 1 87 ? -3.448 5.980 14.588 1.00 76.38 87 PHE A N 1
ATOM 605 C CA . PHE A 1 87 ? -4.630 5.470 15.263 1.00 76.38 87 PHE A CA 1
ATOM 606 C C . PHE A 1 87 ? -4.733 3.958 15.080 1.00 76.38 87 PHE A C 1
ATOM 608 O O . PHE A 1 87 ? -4.780 3.449 13.959 1.00 76.38 87 PHE A O 1
ATOM 615 N N . ARG A 1 88 ? -4.845 3.233 16.195 1.00 86.94 88 ARG A N 1
ATOM 616 C CA . ARG A 1 88 ? -5.277 1.833 16.168 1.00 86.94 88 ARG A CA 1
ATOM 617 C C . ARG A 1 88 ? -6.787 1.783 15.985 1.00 86.94 88 ARG A C 1
ATOM 619 O O . ARG A 1 88 ? -7.543 2.235 16.845 1.00 86.94 88 ARG A O 1
ATOM 626 N N . ALA A 1 89 ? -7.224 1.234 14.860 1.00 90.94 89 ALA A N 1
ATOM 627 C CA . ALA A 1 89 ? -8.636 1.085 14.552 1.00 90.94 89 ALA A CA 1
ATOM 628 C C . ALA A 1 89 ? -9.234 -0.079 15.354 1.00 90.94 89 ALA A C 1
ATOM 630 O O . ALA A 1 89 ? -9.048 -1.249 15.012 1.00 90.94 89 ALA A O 1
ATOM 631 N N . LEU A 1 90 ? -9.952 0.263 16.426 1.00 94.62 90 LEU A N 1
ATOM 632 C CA . LEU A 1 90 ? -10.655 -0.687 17.282 1.00 94.62 90 LEU A CA 1
ATOM 633 C C . LEU A 1 90 ? -12.171 -0.569 17.105 1.00 94.62 90 LEU A C 1
ATOM 635 O O . LEU A 1 90 ? -12.723 0.532 17.086 1.00 94.62 90 LEU A O 1
ATOM 639 N N . TRP A 1 91 ? -12.846 -1.713 17.057 1.00 96.88 91 TRP A N 1
ATOM 640 C CA . TRP A 1 91 ? -14.301 -1.822 17.018 1.00 96.88 91 TRP A CA 1
ATOM 641 C C . TRP A 1 91 ? -14.801 -2.706 18.162 1.00 96.88 91 TRP A C 1
ATOM 643 O O . TRP A 1 91 ? -14.192 -3.724 18.476 1.00 96.88 91 TRP A O 1
ATOM 653 N N . ALA A 1 92 ? -15.919 -2.345 18.778 1.00 97.38 92 ALA A N 1
ATOM 654 C CA . ALA A 1 92 ? -16.701 -3.248 19.617 1.00 97.38 92 ALA A CA 1
ATOM 655 C C . ALA A 1 92 ? -17.754 -3.954 18.756 1.00 97.38 92 ALA A C 1
ATOM 657 O O . ALA A 1 92 ? -18.275 -3.356 17.814 1.00 97.38 92 ALA A O 1
ATOM 658 N N . THR A 1 93 ? -18.091 -5.198 19.091 1.00 98.06 93 THR A N 1
ATOM 659 C CA . THR A 1 93 ? -19.203 -5.932 18.467 1.00 98.06 93 THR A CA 1
ATOM 660 C C . THR A 1 93 ? -20.091 -6.582 19.515 1.00 98.06 93 THR A C 1
ATOM 662 O O . THR A 1 93 ? -19.605 -6.982 20.574 1.00 98.06 93 THR A O 1
ATOM 665 N N . ASP A 1 94 ? -21.382 -6.701 19.208 1.00 97.19 94 ASP A N 1
ATOM 666 C CA . ASP A 1 94 ? -22.375 -7.382 20.048 1.00 97.19 94 ASP A CA 1
ATOM 667 C C . ASP A 1 94 ? -22.763 -8.769 19.498 1.00 97.19 94 ASP A C 1
ATOM 669 O O . ASP A 1 94 ? -22.274 -9.208 18.453 1.00 97.19 94 ASP A O 1
ATOM 673 N N . ALA A 1 95 ? -23.655 -9.468 20.208 1.00 96.06 95 ALA A N 1
ATOM 674 C CA . ALA A 1 95 ? -24.173 -10.779 19.803 1.00 96.06 95 ALA A CA 1
ATOM 675 C C . ALA A 1 95 ? -25.067 -10.739 18.547 1.00 96.06 95 ALA A C 1
ATOM 677 O O . ALA A 1 95 ? -25.304 -11.778 17.932 1.00 96.06 95 ALA A O 1
ATOM 678 N N . ALA A 1 96 ? -25.571 -9.560 18.168 1.00 94.94 96 ALA A N 1
ATOM 679 C CA . ALA A 1 96 ? -26.349 -9.361 16.949 1.00 94.94 96 ALA A CA 1
ATOM 680 C C . ALA A 1 96 ? -25.456 -9.111 15.718 1.00 94.94 96 ALA A C 1
ATOM 682 O O . ALA A 1 96 ? -25.974 -9.033 14.605 1.00 94.94 96 ALA A O 1
ATOM 683 N N . GLY A 1 97 ? -24.133 -9.009 15.903 1.00 94.44 97 GLY A N 1
ATOM 684 C CA . GLY A 1 97 ? -23.173 -8.736 14.836 1.00 94.44 97 GLY A CA 1
ATOM 685 C C . GLY A 1 97 ? -23.120 -7.266 14.420 1.00 94.44 97 GLY A C 1
ATOM 686 O O . GLY A 1 97 ? -22.675 -6.969 13.316 1.00 94.44 97 GLY A O 1
ATOM 687 N N . ARG A 1 98 ? -23.587 -6.349 15.275 1.00 96.94 98 ARG A N 1
ATOM 688 C CA . ARG A 1 98 ? -23.453 -4.903 15.067 1.00 96.94 98 ARG A CA 1
ATOM 689 C C . ARG A 1 98 ? -22.091 -4.437 15.557 1.00 96.94 98 ARG A C 1
ATOM 691 O O . ARG A 1 98 ? -21.530 -5.025 16.478 1.00 96.94 98 ARG A O 1
ATOM 698 N N . PHE A 1 99 ? -21.601 -3.340 14.996 1.00 97.06 99 PHE A N 1
ATOM 699 C CA . PHE A 1 99 ? -20.277 -2.789 15.253 1.00 97.06 99 PHE A CA 1
ATOM 700 C C . PHE A 1 99 ? -20.341 -1.349 15.753 1.00 97.06 99 PHE A C 1
ATOM 702 O O . PHE A 1 99 ? -21.189 -0.561 15.332 1.00 97.06 99 PHE A O 1
ATOM 709 N N . VAL A 1 100 ? -19.397 -0.997 16.622 1.00 96.19 100 VAL A N 1
ATOM 710 C CA . VAL A 1 100 ? -19.217 0.357 17.151 1.00 96.19 100 VAL A CA 1
ATOM 711 C C . VAL A 1 100 ? -17.737 0.738 17.055 1.00 96.19 100 VAL A C 1
ATOM 713 O O . VAL A 1 100 ? -16.915 0.077 17.693 1.00 96.19 100 VAL A O 1
ATOM 716 N N . PRO A 1 101 ? -17.360 1.778 16.289 1.00 95.50 101 PRO A N 1
ATOM 717 C CA . PRO A 1 101 ? -15.978 2.230 16.219 1.00 95.50 101 PRO A CA 1
ATOM 718 C C . PRO A 1 101 ? -15.604 2.916 17.534 1.00 95.50 101 PRO A C 1
ATOM 720 O O . PRO A 1 101 ? -16.344 3.759 18.047 1.00 95.50 101 PRO A O 1
ATOM 723 N N . MET A 1 102 ? -14.451 2.568 18.092 1.00 93.69 102 MET A N 1
ATOM 724 C CA . MET A 1 102 ? -14.033 3.056 19.402 1.00 93.69 102 MET A CA 1
ATOM 725 C C . MET A 1 102 ? -12.898 4.072 19.293 1.00 93.69 102 MET A C 1
ATOM 727 O O . MET A 1 102 ? -12.043 3.983 18.414 1.00 93.69 102 MET A O 1
ATOM 731 N N . SER A 1 103 ? -12.876 5.038 20.210 1.00 91.12 103 SER A N 1
ATOM 732 C CA . SER A 1 103 ? -11.792 6.017 20.339 1.00 91.12 103 SER A CA 1
ATOM 733 C C . SER A 1 103 ? -11.113 5.887 21.695 1.00 91.12 103 SER A C 1
ATOM 735 O O . SER A 1 103 ? -11.803 5.800 22.711 1.00 91.12 103 SER A O 1
ATOM 737 N N . PHE A 1 104 ? -9.785 5.960 21.730 1.00 92.00 104 PHE A N 1
ATOM 738 C CA . PHE A 1 104 ? -9.055 6.061 22.991 1.00 92.00 104 PHE A CA 1
ATOM 739 C C . PHE A 1 104 ? -9.387 7.375 23.716 1.00 92.00 104 PHE A C 1
ATOM 741 O O . PHE A 1 104 ? -9.609 8.399 23.057 1.00 92.00 104 PHE A O 1
ATOM 748 N N . PRO A 1 105 ? -9.356 7.390 25.059 1.00 92.88 105 PRO A N 1
ATOM 749 C CA . PRO A 1 105 ? -9.259 8.633 25.813 1.00 92.88 105 PRO A CA 1
ATOM 750 C C . PRO A 1 105 ? -8.060 9.454 25.331 1.00 92.88 105 PRO A C 1
ATOM 752 O O . PRO A 1 105 ? -7.042 8.894 24.929 1.00 92.88 105 PRO A O 1
ATOM 755 N N . LEU A 1 106 ? -8.155 10.779 25.380 1.00 91.62 106 LEU A N 1
ATOM 756 C CA . LEU A 1 106 ? -7.111 11.670 24.880 1.00 91.62 106 LEU A CA 1
ATOM 757 C C . LEU A 1 106 ? -6.292 12.273 26.020 1.00 91.62 106 LEU A C 1
ATOM 759 O O . LEU A 1 106 ? -6.799 12.555 27.105 1.00 91.62 106 LEU A O 1
ATOM 763 N N . THR A 1 107 ? -5.014 12.495 25.750 1.00 91.12 107 THR A N 1
ATOM 764 C CA . THR A 1 107 ? -4.128 13.338 26.555 1.00 91.12 107 THR A CA 1
ATOM 765 C C . THR A 1 107 ? -4.499 14.810 26.382 1.00 91.12 107 THR A C 1
ATOM 767 O O . THR A 1 107 ? -5.183 15.185 25.426 1.00 91.12 107 THR A O 1
ATOM 770 N N . ALA A 1 108 ? -3.954 15.683 27.232 1.00 91.56 108 ALA A N 1
ATOM 771 C CA . ALA A 1 108 ? -4.148 17.129 27.099 1.00 91.56 108 ALA A CA 1
ATOM 772 C C . ALA A 1 108 ? -3.573 17.701 25.786 1.00 91.56 108 ALA A C 1
ATOM 774 O O . ALA A 1 108 ? -3.843 18.842 25.442 1.00 91.56 108 ALA A O 1
ATOM 775 N N . CYS A 1 109 ? -2.780 16.940 25.028 1.00 89.81 109 CYS A N 1
ATOM 776 C CA . CYS A 1 109 ? -2.303 17.344 23.703 1.00 89.81 109 CYS A CA 1
ATOM 777 C C . CYS A 1 109 ? -3.048 16.672 22.544 1.00 89.81 109 CYS A C 1
ATOM 779 O O . CYS A 1 109 ? -2.616 16.776 21.400 1.00 89.81 109 CYS A O 1
ATOM 781 N N . GLY A 1 110 ? -4.163 15.991 22.820 1.00 87.25 110 GLY A N 1
ATOM 782 C CA . GLY A 1 110 ? -4.988 15.340 21.802 1.00 87.25 110 GLY A CA 1
ATOM 783 C C . GLY A 1 110 ? -4.439 14.007 21.287 1.00 87.25 110 GLY A C 1
ATOM 784 O O . GLY A 1 110 ? -5.090 13.376 20.463 1.00 87.25 110 GLY A O 1
ATOM 785 N N . GLY A 1 111 ? -3.279 13.554 21.774 1.00 89.00 111 GLY A N 1
ATOM 786 C CA . GLY A 1 111 ? -2.777 12.203 21.506 1.00 89.00 111 GLY A CA 1
ATOM 787 C C . GLY A 1 111 ? -3.557 11.142 22.293 1.00 89.00 111 GLY A C 1
ATOM 788 O O . GLY A 1 111 ? -4.052 11.464 23.376 1.00 89.00 111 GLY A O 1
ATOM 789 N N . PRO A 1 112 ? -3.664 9.897 21.803 1.00 90.00 112 PRO A N 1
ATOM 790 C CA . PRO A 1 112 ? -4.403 8.833 22.479 1.00 90.00 112 PRO A CA 1
ATOM 791 C C . PRO A 1 112 ? -3.684 8.333 23.746 1.00 90.00 112 PRO A C 1
ATOM 793 O O . PRO A 1 112 ? -2.460 8.224 23.791 1.00 90.00 112 PRO A O 1
ATOM 796 N N . LYS A 1 113 ? -4.453 8.004 24.788 1.00 91.94 113 LYS A N 1
ATOM 797 C CA . LYS A 1 113 ? -4.002 7.333 26.018 1.00 91.94 113 LYS A CA 1
ATOM 798 C C . LYS A 1 113 ? -4.134 5.825 25.819 1.00 91.94 113 LYS A C 1
ATOM 800 O O . LYS A 1 113 ? -5.155 5.229 26.158 1.00 91.94 113 LYS A O 1
ATOM 805 N N . GLU A 1 114 ? -3.119 5.222 25.209 1.00 91.44 114 GLU A N 1
ATOM 806 C CA . GLU A 1 114 ? -3.188 3.824 24.765 1.00 91.44 114 GLU A CA 1
ATOM 807 C C . GLU A 1 114 ? -2.705 2.812 25.809 1.00 91.44 114 GLU A C 1
ATOM 809 O O . GLU A 1 114 ? -3.216 1.698 25.832 1.00 91.44 114 GLU A O 1
ATOM 814 N N . ASP A 1 115 ? -1.770 3.178 26.688 1.00 92.56 115 ASP A N 1
ATOM 815 C CA . ASP A 1 115 ? -1.020 2.221 27.518 1.00 92.56 115 ASP A CA 1
ATOM 816 C C . ASP A 1 115 ? -1.906 1.268 28.338 1.00 92.56 115 ASP A C 1
ATOM 818 O O . ASP A 1 115 ? -1.775 0.047 28.237 1.00 92.56 115 ASP A O 1
ATOM 822 N N . GLU A 1 116 ? -2.838 1.803 29.134 1.00 94.19 116 GLU A N 1
ATOM 823 C CA . GLU A 1 116 ? -3.733 0.987 29.970 1.00 94.19 116 GLU A CA 1
ATOM 824 C C . GLU A 1 116 ? -4.696 0.147 29.125 1.00 94.19 116 GLU A C 1
ATOM 826 O O . GLU A 1 116 ? -4.921 -1.033 29.411 1.00 94.19 116 GLU A O 1
ATOM 831 N N . THR A 1 117 ? -5.226 0.743 28.057 1.00 94.06 117 THR A N 1
ATOM 832 C CA . THR A 1 117 ? -6.150 0.093 27.128 1.00 94.06 117 THR A CA 1
ATOM 833 C C . THR A 1 117 ? -5.479 -1.069 26.403 1.00 94.06 117 THR A C 1
ATOM 835 O O . THR A 1 117 ? -6.036 -2.164 26.354 1.00 94.06 117 THR A O 1
ATOM 838 N N . LEU A 1 118 ? -4.271 -0.875 25.871 1.00 93.94 118 LEU A N 1
ATOM 839 C CA . LEU A 1 118 ? -3.526 -1.913 25.160 1.00 93.94 118 LEU A CA 1
ATOM 840 C C . LEU A 1 118 ? -3.026 -2.998 26.113 1.00 93.94 118 LEU A C 1
ATOM 842 O O . LEU A 1 118 ? -3.060 -4.176 25.761 1.00 93.94 118 LEU A O 1
ATOM 846 N N . ALA A 1 119 ? -2.643 -2.640 27.342 1.00 96.19 119 ALA A N 1
ATOM 847 C CA . ALA A 1 119 ? -2.332 -3.624 28.374 1.00 96.19 119 ALA A CA 1
ATOM 848 C C . ALA A 1 119 ? -3.558 -4.471 28.758 1.00 96.19 119 ALA A C 1
ATOM 850 O O . ALA A 1 119 ? -3.408 -5.648 29.084 1.00 96.19 119 ALA A O 1
ATOM 851 N N . ALA A 1 120 ? -4.766 -3.898 28.733 1.00 97.06 120 ALA A N 1
ATOM 852 C CA . ALA A 1 120 ? -6.005 -4.640 28.940 1.00 97.06 120 ALA A CA 1
ATOM 853 C C . ALA A 1 120 ? -6.374 -5.515 27.735 1.00 97.06 120 ALA A C 1
ATOM 855 O O . ALA A 1 120 ? -6.699 -6.683 27.930 1.00 97.06 120 ALA A O 1
ATOM 856 N N . LEU A 1 121 ? -6.251 -4.988 26.513 1.00 96.62 121 LEU A N 1
ATOM 857 C CA . LEU A 1 121 ? -6.479 -5.722 25.265 1.00 96.62 121 LEU A CA 1
ATOM 858 C C . LEU A 1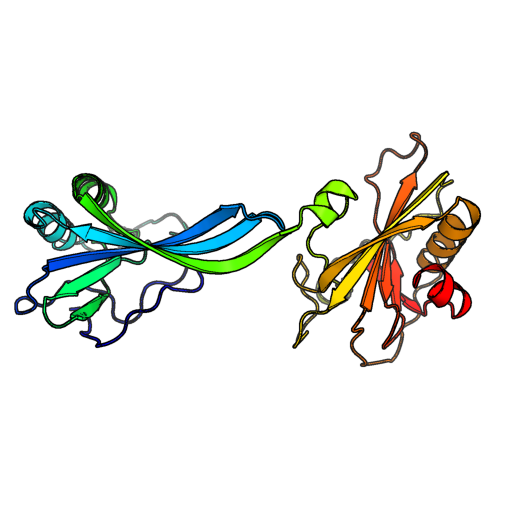 121 ? -5.558 -6.947 25.160 1.00 96.62 121 LEU A C 1
ATOM 860 O O . LEU A 1 121 ? -6.016 -8.034 24.833 1.00 96.62 121 LEU A O 1
ATOM 864 N N . ALA A 1 122 ? -4.280 -6.804 25.525 1.00 96.12 122 ALA A N 1
ATOM 865 C CA . ALA A 1 122 ? -3.293 -7.886 25.493 1.00 96.12 122 ALA A CA 1
ATOM 866 C C . ALA A 1 122 ? -3.569 -9.037 26.484 1.00 96.12 122 ALA A C 1
ATOM 868 O O . ALA A 1 122 ? -2.931 -10.084 26.386 1.00 96.12 122 ALA A O 1
ATOM 869 N N . ARG A 1 123 ? -4.483 -8.856 27.449 1.00 96.81 123 ARG A N 1
ATOM 870 C CA . ARG A 1 123 ? -4.939 -9.925 28.359 1.00 96.81 123 ARG A CA 1
ATOM 871 C C . ARG A 1 123 ? -6.113 -10.728 27.800 1.00 96.81 123 ARG A C 1
ATOM 873 O O . ARG A 1 123 ? -6.439 -11.766 28.372 1.00 96.81 123 ARG A O 1
ATOM 880 N N . LEU A 1 124 ? -6.759 -10.237 26.745 1.00 98.00 124 LEU A N 1
ATOM 881 C CA . LEU A 1 124 ? -7.857 -10.926 26.078 1.00 98.00 124 LEU A CA 1
ATOM 882 C C . LEU A 1 124 ? -7.325 -12.034 25.168 1.00 98.00 124 LEU A C 1
ATOM 884 O O . LEU A 1 124 ? -6.178 -12.005 24.716 1.00 98.00 124 LEU A O 1
ATOM 888 N N . GLU A 1 125 ? -8.174 -13.015 24.889 1.00 98.00 125 GLU A N 1
ATOM 889 C CA . GLU A 1 125 ? -7.849 -14.114 23.991 1.00 98.00 125 GLU A CA 1
ATOM 890 C C . GLU A 1 125 ? -8.155 -13.721 22.548 1.00 98.00 125 GLU A C 1
ATOM 892 O O . GLU A 1 125 ? -9.254 -13.260 22.246 1.00 98.00 125 GLU A O 1
ATOM 897 N N . ILE A 1 126 ? -7.201 -13.935 21.639 1.00 97.75 126 ILE A N 1
ATOM 898 C CA . ILE A 1 126 ? -7.455 -13.810 20.201 1.00 97.75 126 ILE A CA 1
ATOM 899 C C . ILE A 1 126 ? -8.090 -15.113 19.722 1.00 97.75 126 ILE A C 1
ATOM 901 O O . ILE A 1 126 ? -7.390 -16.112 19.559 1.00 97.75 126 ILE A O 1
ATOM 905 N N . VAL A 1 127 ? -9.399 -15.086 19.482 1.00 97.88 127 VAL A N 1
ATOM 906 C CA . VAL A 1 127 ? -10.180 -16.269 19.083 1.00 97.88 127 VAL A CA 1
ATOM 907 C C . VAL A 1 127 ? -10.292 -16.435 17.569 1.00 97.88 127 VAL A C 1
ATOM 909 O O . VAL A 1 127 ? -10.554 -17.535 17.093 1.00 97.88 127 VAL A O 1
ATOM 912 N N . ASP A 1 128 ? -10.083 -15.359 16.805 1.00 97.19 128 ASP A N 1
ATOM 913 C CA . ASP A 1 128 ? -10.131 -15.388 15.342 1.00 97.19 128 ASP A CA 1
ATOM 914 C C . ASP A 1 128 ? -9.189 -14.352 14.708 1.00 97.19 128 ASP A C 1
ATOM 916 O O . ASP A 1 128 ? -8.878 -13.310 15.302 1.00 97.19 128 ASP A O 1
ATOM 920 N N . ARG A 1 129 ? -8.723 -14.661 13.492 1.00 96.38 129 ARG A N 1
ATOM 921 C CA . ARG A 1 129 ? -7.865 -13.803 12.664 1.00 96.38 129 ARG A CA 1
ATOM 922 C C . ARG A 1 129 ? -8.269 -13.908 11.199 1.00 96.38 129 ARG A C 1
ATOM 924 O O . ARG A 1 129 ? -8.063 -14.946 10.570 1.00 96.38 129 ARG A O 1
ATOM 931 N N . ALA A 1 130 ? -8.716 -12.799 10.627 1.00 94.44 130 ALA A N 1
ATOM 932 C CA . ALA A 1 130 ? -9.048 -12.703 9.212 1.00 94.44 130 ALA A CA 1
ATOM 933 C C . ALA A 1 130 ? -8.061 -11.775 8.496 1.00 94.44 130 ALA A C 1
ATOM 935 O O . ALA A 1 130 ? -7.983 -10.588 8.801 1.00 94.44 130 ALA A O 1
ATOM 936 N N . PHE A 1 131 ? -7.308 -12.312 7.536 1.00 92.50 131 PHE A N 1
ATOM 937 C CA . PHE A 1 131 ? -6.375 -11.533 6.721 1.00 92.50 131 PHE A CA 1
ATOM 938 C C . PHE A 1 131 ? -6.999 -11.171 5.376 1.00 92.50 131 PHE A C 1
ATOM 940 O O . PHE A 1 131 ? -7.550 -12.034 4.695 1.00 92.50 131 PHE A O 1
ATOM 947 N N . SER A 1 132 ? -6.867 -9.906 4.991 1.00 88.56 132 SER A N 1
ATOM 948 C CA . SER A 1 132 ? -7.241 -9.381 3.681 1.00 88.56 132 SER A CA 1
ATOM 949 C C . SER A 1 132 ? -6.007 -8.762 3.036 1.00 88.56 132 SER A C 1
ATOM 951 O O . SER A 1 132 ? -5.480 -7.764 3.530 1.00 88.56 132 SER A O 1
ATOM 953 N N . ALA A 1 133 ? -5.532 -9.366 1.946 1.00 85.00 133 ALA A N 1
ATOM 954 C CA . ALA A 1 133 ? -4.388 -8.852 1.200 1.00 85.00 133 ALA A CA 1
ATOM 955 C C . ALA A 1 133 ? -4.732 -7.497 0.563 1.00 85.00 133 ALA A C 1
ATOM 957 O O . ALA A 1 133 ? -5.783 -7.364 -0.063 1.00 85.00 133 ALA A O 1
ATOM 958 N N . ALA A 1 134 ? -3.841 -6.516 0.713 1.00 79.19 134 ALA A N 1
ATOM 959 C CA . ALA A 1 134 ? -3.960 -5.208 0.071 1.00 79.19 134 ALA A CA 1
ATOM 960 C C . ALA A 1 134 ? -3.051 -5.104 -1.162 1.00 79.19 134 ALA A C 1
ATOM 962 O O . ALA A 1 134 ? -3.446 -4.532 -2.172 1.00 79.19 134 ALA A O 1
ATOM 963 N N . GLY A 1 135 ? -1.855 -5.698 -1.108 1.00 79.50 135 GLY A N 1
ATOM 964 C CA . GLY A 1 135 ? -0.924 -5.693 -2.232 1.00 79.50 135 GLY A CA 1
ATOM 965 C C . GLY A 1 135 ? 0.283 -6.596 -2.016 1.00 79.50 135 GLY A C 1
ATOM 966 O O . GLY A 1 135 ? 0.571 -7.038 -0.903 1.00 79.50 135 GLY A O 1
ATOM 967 N N . ARG A 1 136 ? 1.002 -6.874 -3.104 1.00 85.31 136 ARG A N 1
ATOM 968 C CA . ARG A 1 136 ? 2.258 -7.624 -3.061 1.00 85.31 136 ARG A CA 1
ATOM 969 C C . ARG A 1 136 ? 3.421 -6.655 -2.902 1.00 85.31 136 ARG A C 1
ATOM 971 O O . ARG A 1 136 ? 3.622 -5.792 -3.754 1.00 85.31 136 ARG A O 1
ATOM 978 N N . VAL A 1 137 ? 4.158 -6.802 -1.804 1.00 85.25 137 VAL A N 1
ATOM 979 C CA . VAL A 1 137 ? 5.343 -5.982 -1.504 1.00 85.25 137 VAL A CA 1
ATOM 980 C C . VAL A 1 137 ? 6.625 -6.656 -1.975 1.00 85.25 137 VAL A C 1
ATOM 982 O O . VAL A 1 137 ? 7.592 -5.962 -2.274 1.00 85.25 137 VAL A O 1
ATOM 985 N N . GLU A 1 138 ? 6.605 -7.986 -2.108 1.00 88.06 138 GLU A N 1
ATOM 986 C CA . GLU A 1 138 ? 7.703 -8.757 -2.681 1.00 88.06 138 GLU A CA 1
ATOM 987 C C . GLU A 1 138 ? 7.200 -9.847 -3.642 1.00 88.06 138 GLU A C 1
ATOM 989 O O . GLU A 1 138 ? 6.307 -10.625 -3.301 1.00 88.06 138 GLU A O 1
ATOM 994 N N . LEU A 1 139 ? 7.795 -9.915 -4.831 1.00 90.06 139 LEU A N 1
ATOM 995 C CA . LEU A 1 139 ? 7.706 -11.018 -5.783 1.00 90.06 139 LEU A CA 1
ATOM 996 C C . LEU A 1 139 ? 9.000 -11.823 -5.720 1.00 90.06 139 LEU A C 1
ATOM 9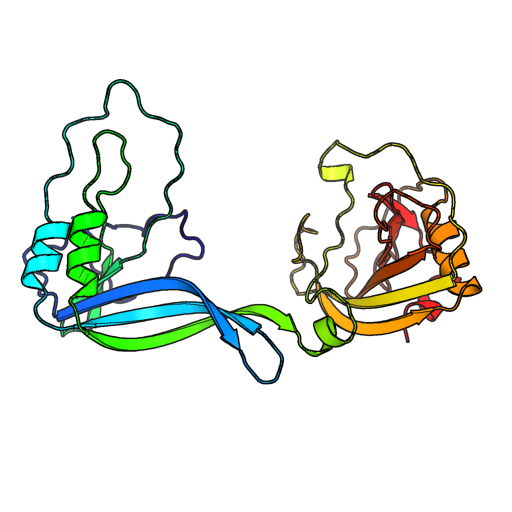98 O O . LEU A 1 139 ? 10.076 -11.266 -5.936 1.00 90.06 139 LEU A O 1
ATOM 1002 N N . HIS A 1 140 ? 8.892 -13.132 -5.499 1.00 93.38 140 HIS A N 1
ATOM 1003 C CA . HIS A 1 140 ? 10.065 -14.000 -5.411 1.00 93.38 140 HIS A CA 1
ATOM 1004 C C . HIS A 1 140 ? 10.911 -13.954 -6.691 1.00 93.38 140 HIS A C 1
ATOM 1006 O O . HIS A 1 140 ? 12.128 -13.804 -6.614 1.00 93.38 140 HIS A O 1
ATOM 1012 N N . ASP A 1 141 ? 10.270 -13.985 -7.863 1.00 93.69 141 ASP A N 1
ATOM 1013 C CA . ASP A 1 141 ? 10.954 -13.898 -9.159 1.00 93.69 141 ASP A CA 1
ATOM 1014 C C . ASP A 1 141 ? 11.669 -12.552 -9.355 1.00 93.69 141 ASP A C 1
ATOM 1016 O O . ASP A 1 141 ? 12.766 -12.512 -9.914 1.00 93.69 141 ASP A O 1
ATOM 1020 N N . ALA A 1 142 ? 11.093 -11.453 -8.852 1.00 90.69 142 ALA A N 1
ATOM 1021 C CA . ALA A 1 142 ? 11.733 -10.140 -8.896 1.00 90.69 142 ALA A CA 1
ATOM 1022 C C . ALA A 1 142 ? 12.982 -10.120 -8.006 1.00 90.69 142 ALA A C 1
ATOM 1024 O O . ALA A 1 142 ? 14.065 -9.762 -8.472 1.00 90.69 142 ALA A O 1
ATOM 1025 N N . THR A 1 143 ? 12.852 -10.581 -6.756 1.00 90.62 143 THR A N 1
ATOM 1026 C CA . THR A 1 143 ? 13.966 -10.691 -5.804 1.00 90.62 143 THR A CA 1
ATOM 1027 C C . THR A 1 143 ? 15.074 -11.592 -6.350 1.00 90.62 143 THR A C 1
ATOM 1029 O O . THR A 1 143 ? 16.247 -11.220 -6.309 1.00 90.62 143 THR A O 1
ATOM 1032 N N . ALA A 1 144 ? 14.722 -12.751 -6.914 1.00 92.44 144 ALA A N 1
ATOM 1033 C CA . ALA A 1 144 ? 15.669 -13.691 -7.508 1.00 92.44 144 ALA A CA 1
ATOM 1034 C C . ALA A 1 144 ? 16.409 -13.096 -8.718 1.00 92.44 144 ALA A C 1
ATOM 1036 O O . ALA A 1 144 ? 17.588 -13.388 -8.920 1.00 92.44 144 ALA A O 1
ATOM 1037 N N . ALA A 1 145 ? 15.743 -12.237 -9.492 1.00 91.06 145 ALA A N 1
ATOM 1038 C CA . ALA A 1 145 ? 16.338 -11.513 -10.611 1.00 91.06 145 ALA A CA 1
ATOM 1039 C C . ALA A 1 145 ? 17.164 -10.279 -10.194 1.00 91.06 145 ALA A C 1
ATOM 1041 O O . ALA A 1 145 ? 17.817 -9.676 -11.044 1.00 91.06 145 ALA A O 1
ATOM 1042 N N . GLY A 1 146 ? 17.144 -9.881 -8.916 1.00 89.69 146 GLY A N 1
ATOM 1043 C CA . GLY A 1 146 ? 17.768 -8.638 -8.447 1.00 89.69 146 GLY A CA 1
ATOM 1044 C C . GLY A 1 146 ? 16.991 -7.371 -8.831 1.00 89.69 146 GLY A C 1
ATOM 1045 O O . GLY A 1 146 ? 17.554 -6.277 -8.824 1.00 89.69 146 GLY A O 1
ATOM 1046 N N . CYS A 1 147 ? 15.709 -7.515 -9.167 1.00 90.44 147 CYS A N 1
ATOM 1047 C CA . CYS A 1 147 ? 14.802 -6.439 -9.548 1.00 90.44 147 CYS A CA 1
ATOM 1048 C C . CYS A 1 147 ? 13.895 -6.028 -8.381 1.00 90.44 147 CYS A C 1
ATOM 1050 O O . CYS A 1 147 ? 13.619 -6.805 -7.466 1.00 90.44 147 CYS A O 1
ATOM 1052 N N . ALA A 1 148 ? 13.376 -4.801 -8.427 1.00 88.25 148 ALA A N 1
ATOM 1053 C CA . ALA A 1 148 ? 12.306 -4.398 -7.523 1.00 88.25 148 ALA A CA 1
ATOM 1054 C C . ALA A 1 148 ? 10.994 -5.098 -7.913 1.00 88.25 148 ALA A C 1
ATOM 1056 O O . ALA A 1 148 ? 10.724 -5.337 -9.086 1.00 88.25 148 ALA A O 1
ATOM 1057 N N . THR A 1 149 ? 10.143 -5.393 -6.930 1.00 88.38 149 THR A N 1
ATOM 1058 C CA . THR A 1 149 ? 8.803 -5.962 -7.185 1.00 88.38 149 THR A CA 1
ATOM 1059 C C . THR A 1 149 ? 7.903 -4.988 -7.932 1.00 88.38 149 THR A C 1
ATOM 1061 O O . THR A 1 149 ? 7.084 -5.394 -8.758 1.00 88.38 149 THR A O 1
ATOM 1064 N N . ARG A 1 150 ? 8.079 -3.694 -7.660 1.00 85.00 150 ARG A N 1
ATOM 1065 C CA . ARG A 1 150 ? 7.364 -2.617 -8.326 1.00 85.00 150 ARG A CA 1
ATOM 1066 C C . ARG A 1 150 ? 8.303 -1.481 -8.704 1.00 85.00 150 ARG A C 1
ATOM 1068 O O . ARG A 1 150 ? 9.297 -1.232 -8.021 1.00 85.00 150 ARG A O 1
ATOM 1075 N N . ALA A 1 151 ? 7.949 -0.768 -9.763 1.00 81.44 151 ALA A N 1
ATOM 1076 C CA . ALA A 1 151 ? 8.646 0.428 -10.214 1.00 81.44 151 ALA A CA 1
ATOM 1077 C C . ALA A 1 151 ? 7.646 1.499 -10.668 1.00 81.44 151 ALA A C 1
ATOM 1079 O O . ALA A 1 151 ? 6.493 1.205 -10.969 1.00 81.44 151 ALA A O 1
ATOM 1080 N N . GLY A 1 152 ? 8.081 2.759 -10.691 1.00 73.19 152 GLY A N 1
ATOM 1081 C CA . GLY A 1 152 ? 7.290 3.896 -11.164 1.00 73.19 152 GLY A CA 1
ATOM 1082 C C . GLY A 1 152 ? 7.945 4.590 -12.356 1.00 73.19 152 GLY A C 1
ATOM 1083 O O . GLY A 1 152 ? 9.167 4.561 -12.501 1.00 73.19 152 GLY A O 1
ATOM 1084 N N . VAL A 1 153 ? 7.133 5.252 -13.185 1.00 61.41 153 VAL A N 1
ATOM 1085 C CA . VAL A 1 153 ? 7.589 6.092 -14.306 1.00 61.41 153 VAL A CA 1
ATOM 1086 C C . VAL A 1 153 ? 7.357 7.560 -13.947 1.00 61.41 153 VAL A C 1
ATOM 1088 O O . VAL A 1 153 ? 6.419 8.170 -14.438 1.00 61.41 153 VAL A O 1
ATOM 1091 N N . ALA A 1 154 ? 8.143 8.148 -13.046 1.00 53.72 154 ALA A N 1
ATOM 1092 C CA . ALA A 1 154 ? 7.979 9.569 -12.724 1.00 53.72 154 ALA A CA 1
ATOM 1093 C C . ALA A 1 154 ? 8.935 10.446 -13.555 1.00 53.72 154 ALA A C 1
ATOM 1095 O O . ALA A 1 154 ? 10.149 10.355 -13.363 1.00 53.72 154 ALA A O 1
ATOM 1096 N N . PRO A 1 155 ? 8.433 11.350 -14.417 1.00 46.84 155 PRO A N 1
ATOM 1097 C CA . PRO A 1 155 ? 9.196 12.529 -14.807 1.00 46.84 155 PRO A CA 1
ATOM 1098 C C . PRO A 1 155 ? 9.241 13.507 -13.620 1.00 46.84 155 PRO A C 1
ATOM 1100 O O . PRO A 1 155 ? 8.204 13.879 -13.065 1.00 46.84 155 PRO A O 1
ATOM 1103 N N . LEU A 1 156 ? 10.437 13.937 -13.208 1.00 42.28 156 LEU A N 1
ATOM 1104 C CA . LEU A 1 156 ? 10.601 14.857 -12.071 1.00 42.28 156 LEU A CA 1
ATOM 1105 C C . LEU A 1 156 ? 10.163 16.299 -12.350 1.00 42.28 156 LEU A C 1
ATOM 1107 O O . LEU A 1 156 ? 10.156 17.106 -11.416 1.00 42.28 156 LEU A O 1
ATOM 1111 N N . ASP A 1 157 ? 9.767 16.637 -13.579 1.00 38.91 157 ASP A N 1
ATOM 1112 C CA . ASP A 1 157 ? 9.310 17.990 -13.928 1.00 38.91 157 ASP A CA 1
ATOM 1113 C C . ASP A 1 157 ? 8.148 18.470 -13.031 1.00 38.91 157 ASP A C 1
ATOM 1115 O O . ASP A 1 157 ? 7.974 19.668 -12.819 1.00 38.91 157 ASP A O 1
ATOM 1119 N N . VAL A 1 158 ? 7.411 17.541 -12.409 1.00 41.50 158 VAL A N 1
ATOM 1120 C CA . VAL A 1 158 ? 6.330 17.816 -11.447 1.00 41.50 158 VAL A CA 1
ATOM 1121 C C . VAL A 1 158 ? 6.830 18.388 -10.109 1.00 41.50 158 VAL A C 1
ATOM 1123 O O . VAL A 1 158 ? 6.097 19.116 -9.444 1.00 41.50 158 VAL A O 1
ATOM 1126 N N . LEU A 1 159 ? 8.063 18.091 -9.688 1.00 42.09 159 LEU A N 1
ATOM 1127 C CA . LEU A 1 159 ? 8.551 18.428 -8.345 1.00 42.09 159 LEU A CA 1
ATOM 1128 C C . LEU A 1 159 ? 9.496 19.647 -8.298 1.00 42.09 159 LEU A C 1
ATOM 1130 O O . LEU A 1 159 ? 9.964 20.004 -7.219 1.00 42.09 159 LEU A O 1
ATOM 1134 N N . GLY A 1 160 ? 9.799 20.297 -9.430 1.00 42.16 160 GLY A N 1
ATOM 1135 C CA . GLY A 1 160 ? 10.561 21.561 -9.467 1.00 42.16 160 GLY A CA 1
ATOM 1136 C C . GLY A 1 160 ? 12.004 21.503 -8.929 1.00 42.16 160 GLY A C 1
ATOM 1137 O O . GLY A 1 160 ? 12.636 22.544 -8.760 1.00 42.16 160 GLY A O 1
ATOM 1138 N N . TRP A 1 161 ? 12.533 20.303 -8.669 1.00 46.12 161 TRP A N 1
ATOM 1139 C CA . TRP A 1 161 ? 13.871 20.024 -8.128 1.00 46.12 161 TRP A CA 1
ATOM 1140 C C . TRP A 1 161 ? 14.659 19.113 -9.085 1.00 46.12 161 TRP A C 1
ATOM 1142 O O . TRP A 1 161 ? 15.196 18.082 -8.696 1.00 46.12 161 TRP A O 1
ATOM 1152 N N . ALA A 1 162 ? 14.701 19.439 -10.377 1.00 52.19 162 ALA A N 1
ATOM 1153 C CA . ALA A 1 162 ? 15.463 18.625 -11.320 1.00 52.19 162 ALA A CA 1
ATOM 1154 C C . ALA A 1 162 ? 16.977 18.813 -11.077 1.00 52.19 162 ALA A C 1
ATOM 1156 O O . ALA A 1 162 ? 17.463 19.949 -11.161 1.00 52.19 162 ALA A O 1
ATOM 1157 N 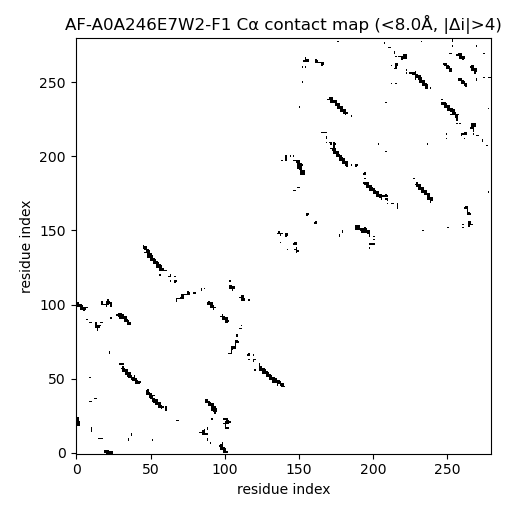N . PRO A 1 163 ? 17.753 17.748 -10.793 1.00 53.22 163 PRO A N 1
ATOM 1158 C CA . PRO A 1 163 ? 19.201 17.834 -10.915 1.00 53.22 163 PRO A CA 1
ATOM 1159 C C . PRO A 1 163 ? 19.528 18.194 -12.369 1.00 53.22 163 PRO A C 1
ATOM 1161 O O . PRO A 1 163 ? 19.174 17.475 -13.292 1.00 53.22 163 PRO A O 1
ATOM 1164 N N . THR A 1 164 ? 20.166 19.344 -12.581 1.00 53.59 164 THR A N 1
ATOM 1165 C CA . THR A 1 164 ? 20.366 19.929 -13.922 1.00 53.59 164 THR A CA 1
ATOM 1166 C C . THR A 1 164 ? 21.483 19.251 -14.721 1.00 53.59 164 THR A C 1
ATOM 1168 O O . THR A 1 164 ? 21.754 19.641 -15.853 1.00 53.59 164 THR A O 1
ATOM 1171 N N . GLU A 1 165 ? 22.177 18.278 -14.130 1.00 59.75 165 GLU A N 1
ATOM 1172 C CA . GLU A 1 165 ? 23.387 17.702 -14.704 1.00 59.75 165 GLU A CA 1
ATOM 1173 C C . GLU A 1 165 ? 23.120 16.290 -15.234 1.00 59.75 165 GLU A C 1
ATOM 1175 O O . GLU A 1 165 ? 23.035 15.319 -14.480 1.00 59.75 165 GLU A O 1
ATOM 1180 N N . THR A 1 166 ? 22.991 16.189 -16.556 1.00 62.53 166 THR A N 1
ATOM 1181 C CA . THR A 1 166 ? 23.060 14.921 -17.283 1.00 62.53 166 THR A CA 1
ATOM 1182 C C . THR A 1 166 ? 24.474 14.362 -17.133 1.00 62.53 166 THR A C 1
ATOM 1184 O O . THR A 1 166 ? 25.445 14.989 -17.559 1.00 62.53 166 THR A O 1
ATOM 1187 N N . GLN A 1 167 ? 24.613 13.191 -16.510 1.00 63.19 167 GLN A N 1
ATOM 1188 C CA . GLN A 1 167 ? 25.918 12.535 -16.425 1.00 63.19 167 GLN A CA 1
ATOM 1189 C C . GLN A 1 167 ? 26.333 12.039 -17.814 1.00 63.19 167 GLN A C 1
ATOM 1191 O O . GLN A 1 167 ? 25.510 11.509 -18.562 1.00 63.19 167 GLN A O 1
ATOM 1196 N N . ALA A 1 168 ? 27.613 12.206 -18.150 1.00 63.03 168 ALA A N 1
ATOM 1197 C CA . ALA A 1 168 ? 28.168 11.614 -19.360 1.00 63.03 168 ALA A CA 1
ATOM 1198 C C . ALA A 1 168 ? 28.015 10.079 -19.313 1.00 63.03 168 ALA A C 1
ATOM 1200 O O . ALA A 1 168 ? 28.093 9.509 -18.217 1.00 63.03 168 ALA A O 1
ATOM 1201 N N . PRO A 1 169 ? 27.824 9.411 -20.466 1.00 62.94 169 PRO A N 1
ATOM 1202 C CA . PRO A 1 169 ? 27.795 7.954 -20.528 1.00 62.94 169 PRO A CA 1
ATOM 1203 C C . PRO A 1 169 ? 29.043 7.373 -19.854 1.00 62.94 169 PRO A C 1
ATOM 1205 O O . PRO A 1 169 ? 30.165 7.785 -20.153 1.00 62.94 169 PRO A O 1
ATOM 1208 N N . ALA A 1 170 ? 28.839 6.466 -18.901 1.00 65.19 170 ALA A N 1
ATOM 1209 C CA . ALA A 1 170 ? 29.924 5.730 -18.264 1.00 65.19 170 ALA A CA 1
ATOM 1210 C C . ALA A 1 170 ? 30.266 4.484 -19.091 1.00 65.19 170 ALA A C 1
ATOM 1212 O O . ALA A 1 170 ? 29.386 3.923 -19.743 1.00 65.19 170 ALA A O 1
ATOM 1213 N N . ASP A 1 171 ? 31.516 4.018 -19.012 1.00 74.88 171 ASP A N 1
ATOM 1214 C CA . ASP A 1 171 ? 31.888 2.699 -19.533 1.00 74.88 171 ASP A CA 1
ATOM 1215 C C . ASP A 1 171 ? 31.137 1.614 -18.740 1.00 74.88 171 ASP A C 1
ATOM 1217 O O . ASP A 1 171 ? 31.332 1.461 -17.525 1.00 74.88 171 ASP A O 1
ATOM 1221 N N . VAL A 1 172 ? 30.278 0.862 -19.430 1.00 83.88 172 VAL A N 1
ATOM 1222 C CA . VAL A 1 172 ? 29.446 -0.199 -18.848 1.00 83.88 172 VAL A CA 1
ATOM 1223 C C . VAL A 1 172 ? 29.846 -1.571 -19.363 1.00 83.88 172 VAL A C 1
ATOM 1225 O O . VAL A 1 172 ? 30.167 -1.743 -20.535 1.00 83.88 172 VAL A O 1
ATOM 1228 N N . ALA A 1 173 ? 29.817 -2.564 -18.475 1.00 88.06 173 ALA A N 1
ATOM 1229 C CA . ALA A 1 173 ? 30.066 -3.959 -18.843 1.00 88.06 173 ALA A CA 1
ATOM 1230 C C . ALA A 1 173 ? 28.810 -4.660 -19.401 1.00 88.06 173 ALA A C 1
ATOM 1232 O O . ALA A 1 173 ? 28.909 -5.732 -19.996 1.00 88.06 173 ALA A O 1
ATOM 1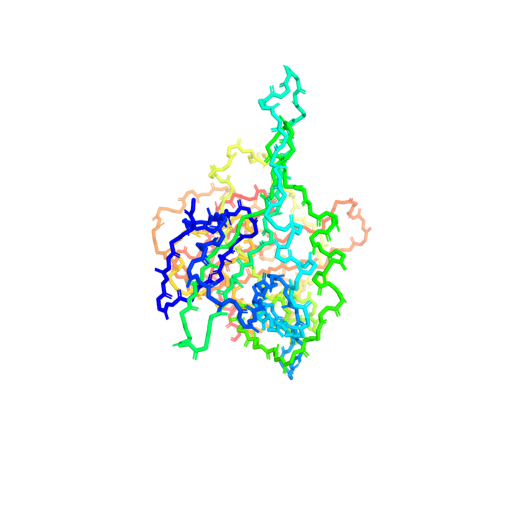233 N N . GLY A 1 174 ? 27.642 -4.050 -19.201 1.00 91.44 174 GLY A N 1
ATOM 1234 C CA . GLY A 1 174 ? 26.323 -4.543 -19.579 1.00 91.44 174 GLY A CA 1
ATOM 1235 C C . GLY A 1 174 ? 25.247 -3.854 -18.742 1.00 91.44 174 GLY A C 1
ATOM 1236 O O . GLY A 1 174 ? 25.513 -2.856 -18.063 1.00 91.44 174 GLY A O 1
ATOM 1237 N N . ALA A 1 175 ? 24.029 -4.389 -18.760 1.00 92.06 175 ALA A N 1
ATOM 1238 C CA . ALA A 1 175 ? 22.959 -3.926 -17.878 1.00 92.06 175 ALA A CA 1
ATOM 1239 C C . ALA A 1 175 ? 21.978 -5.046 -17.517 1.00 92.06 175 ALA A C 1
ATOM 1241 O O . ALA A 1 175 ? 21.684 -5.911 -18.340 1.00 92.06 175 ALA A O 1
ATOM 1242 N N . LEU A 1 176 ? 21.424 -4.991 -16.305 1.00 93.75 176 LEU A N 1
ATOM 1243 C CA . LEU A 1 176 ? 20.223 -5.741 -15.935 1.00 93.75 176 LEU A CA 1
ATOM 1244 C C . LEU A 1 176 ? 18.994 -4.922 -16.336 1.00 93.75 176 LEU A C 1
ATOM 1246 O O . LEU A 1 176 ? 18.873 -3.753 -15.971 1.00 93.75 176 LEU A O 1
ATOM 1250 N N . VAL A 1 177 ? 18.070 -5.538 -17.063 1.00 95.31 177 VAL A N 1
ATOM 1251 C CA . VAL A 1 177 ? 16.803 -4.929 -17.467 1.00 95.31 177 VAL A CA 1
ATOM 1252 C C . VAL A 1 177 ? 15.673 -5.615 -16.722 1.00 95.31 177 VAL A C 1
ATOM 1254 O O . VAL A 1 177 ? 15.471 -6.818 -16.864 1.00 95.31 177 VAL A O 1
ATOM 1257 N N . CYS A 1 178 ? 14.924 -4.835 -15.951 1.00 94.88 178 CYS A N 1
ATOM 1258 C CA . CYS A 1 178 ? 13.730 -5.274 -15.243 1.00 94.88 178 CYS A CA 1
ATOM 1259 C C . CYS A 1 178 ? 12.494 -4.764 -15.995 1.00 94.88 178 CYS A C 1
ATOM 1261 O O . CYS A 1 178 ? 12.344 -3.557 -16.182 1.00 94.88 178 CYS A O 1
ATOM 1263 N N . VAL A 1 179 ? 11.618 -5.668 -16.429 1.00 94.88 179 VAL A N 1
ATOM 1264 C CA . VAL A 1 179 ? 10.398 -5.374 -17.193 1.00 94.88 179 VAL A CA 1
ATOM 1265 C C . VAL A 1 179 ? 9.206 -5.278 -16.252 1.00 94.88 179 VAL A C 1
ATOM 1267 O O . VAL A 1 179 ? 9.019 -6.149 -15.403 1.00 94.88 179 VAL A O 1
ATOM 1270 N N . TYR A 1 180 ? 8.374 -4.255 -16.442 1.00 91.62 180 TYR A N 1
ATOM 1271 C CA . TYR A 1 180 ? 7.188 -3.996 -15.635 1.00 91.62 180 TYR A CA 1
ATOM 1272 C C . TYR A 1 180 ? 5.949 -3.796 -16.511 1.00 91.62 180 TYR A C 1
ATOM 1274 O O . TYR A 1 180 ? 6.010 -3.195 -17.588 1.00 91.62 180 TYR A O 1
ATOM 1282 N N . HIS A 1 181 ? 4.808 -4.282 -16.025 1.00 90.94 181 HIS A N 1
ATOM 1283 C CA . HIS A 1 181 ? 3.488 -3.994 -16.584 1.00 90.94 181 HIS A CA 1
ATOM 1284 C C . HIS A 1 181 ? 2.778 -2.965 -15.709 1.00 90.94 181 HIS A C 1
ATOM 1286 O O . HIS A 1 181 ? 2.720 -3.133 -14.491 1.00 90.94 181 HIS A O 1
ATOM 1292 N N . ALA A 1 182 ? 2.238 -1.912 -16.317 1.00 83.00 182 ALA A N 1
ATOM 1293 C CA . ALA A 1 182 ? 1.534 -0.869 -15.585 1.00 83.00 182 ALA A CA 1
ATOM 1294 C C . ALA A 1 182 ? 0.215 -1.398 -14.996 1.00 83.00 182 ALA A C 1
ATOM 1296 O O . ALA A 1 182 ? -0.565 -2.059 -15.686 1.00 83.00 182 ALA A O 1
ATOM 1297 N N . GLU A 1 183 ? -0.047 -1.097 -13.723 1.00 72.31 183 GLU A N 1
ATOM 1298 C CA . GLU A 1 183 ? -1.320 -1.427 -13.074 1.00 72.31 183 GLU A CA 1
ATOM 1299 C C . GLU A 1 183 ? -2.371 -0.355 -13.426 1.00 72.31 183 GLU A C 1
ATOM 1301 O O . GLU A 1 183 ? -2.097 0.845 -13.398 1.00 72.31 183 GLU A O 1
ATOM 1306 N N . ALA A 1 184 ? -3.582 -0.775 -13.809 1.00 59.09 184 ALA A N 1
ATOM 1307 C CA . ALA A 1 184 ? -4.655 0.129 -14.225 1.00 59.09 184 ALA A CA 1
ATOM 1308 C C . ALA A 1 184 ? -5.646 0.448 -13.078 1.00 59.09 184 ALA A C 1
ATOM 1310 O O . ALA A 1 184 ? -5.958 -0.444 -12.290 1.00 59.09 184 ALA A O 1
ATOM 1311 N N . PRO A 1 185 ? -6.241 1.660 -13.043 1.00 50.81 185 PRO A N 1
ATOM 1312 C CA . PRO A 1 185 ? -5.909 2.796 -13.892 1.00 50.81 185 PRO A CA 1
ATOM 1313 C C . PRO A 1 185 ? -4.637 3.474 -13.371 1.00 50.81 185 PRO A C 1
ATOM 1315 O O . PRO A 1 185 ? -4.606 3.952 -12.240 1.00 50.81 185 PRO A O 1
ATOM 1318 N N . ALA A 1 186 ? -3.615 3.577 -14.223 1.00 47.41 186 ALA A N 1
ATOM 1319 C CA . ALA A 1 186 ? -2.434 4.401 -13.992 1.00 47.41 186 ALA A CA 1
ATOM 1320 C C . ALA A 1 186 ? -2.815 5.889 -14.103 1.00 47.41 186 ALA A C 1
ATOM 1322 O O . ALA A 1 186 ? -2.330 6.631 -14.954 1.00 47.41 186 ALA A O 1
ATOM 1323 N N . SER A 1 187 ? -3.771 6.343 -13.295 1.00 33.81 187 SER A N 1
ATOM 1324 C CA . SER A 1 187 ? -4.046 7.760 -13.150 1.00 33.81 187 SER A CA 1
ATOM 1325 C C . SER A 1 187 ? -3.005 8.305 -12.187 1.00 33.81 187 SER A C 1
ATOM 1327 O O . SER A 1 187 ? -3.149 8.180 -10.973 1.00 33.81 187 SER A O 1
ATOM 1329 N N . THR A 1 188 ? -1.992 8.939 -12.772 1.00 37.53 188 THR A N 1
ATOM 1330 C CA . THR A 1 188 ? -0.831 9.616 -12.176 1.00 37.53 188 THR A CA 1
ATOM 1331 C C . THR A 1 188 ? 0.397 8.721 -11.969 1.00 37.53 188 THR A C 1
ATOM 1333 O O . THR A 1 188 ? 0.393 7.887 -11.067 1.00 37.53 188 THR A O 1
ATOM 1336 N N . PRO A 1 189 ? 1.484 8.913 -12.743 1.00 39.91 189 PRO A N 1
ATOM 1337 C CA . PRO A 1 189 ? 2.785 8.376 -12.365 1.00 39.91 189 PRO A CA 1
ATOM 1338 C C . PRO A 1 189 ? 3.165 8.868 -10.964 1.00 39.91 189 PRO A C 1
ATOM 1340 O O . PRO A 1 189 ? 3.259 10.073 -10.717 1.00 39.91 189 PRO A O 1
ATOM 1343 N N . THR A 1 190 ? 3.333 7.935 -10.030 1.00 41.66 190 THR A N 1
ATOM 1344 C CA . THR A 1 190 ? 3.715 8.233 -8.650 1.00 41.66 190 THR A CA 1
ATOM 1345 C C . THR A 1 190 ? 5.235 8.286 -8.521 1.00 41.66 190 THR A C 1
ATOM 1347 O O . THR A 1 190 ? 5.977 7.576 -9.199 1.00 41.66 190 THR A O 1
ATOM 1350 N N . VAL A 1 191 ? 5.712 9.145 -7.620 1.00 43.09 191 VAL A N 1
ATOM 1351 C CA . VAL A 1 191 ? 7.144 9.335 -7.310 1.00 43.09 191 VAL A CA 1
ATOM 1352 C C . VAL A 1 191 ? 7.752 8.082 -6.654 1.00 43.09 191 VAL A C 1
ATOM 1354 O O . VAL A 1 191 ? 8.970 7.941 -6.589 1.00 43.09 191 VAL A O 1
ATOM 1357 N N . VAL A 1 192 ? 6.911 7.158 -6.181 1.00 46.44 192 VAL A N 1
ATOM 1358 C CA . VAL A 1 192 ? 7.310 5.961 -5.442 1.00 46.44 192 VAL A CA 1
ATOM 1359 C C . VAL A 1 192 ? 6.509 4.766 -5.949 1.00 46.44 192 VAL A C 1
ATOM 1361 O O . VAL A 1 192 ? 5.292 4.757 -5.820 1.00 46.44 192 VAL A O 1
ATOM 1364 N N . GLY A 1 193 ? 7.211 3.775 -6.508 1.00 50.44 193 GLY A N 1
ATOM 1365 C CA . GLY A 1 193 ? 6.888 2.346 -6.419 1.00 50.44 193 GLY A CA 1
ATOM 1366 C C . GLY A 1 193 ? 5.542 1.810 -6.918 1.00 50.44 193 GLY A C 1
ATOM 1367 O O . GLY A 1 193 ? 5.388 0.606 -6.868 1.00 50.44 193 GLY A O 1
ATOM 1368 N N . ASP A 1 194 ? 4.596 2.608 -7.409 1.00 57.69 194 ASP A N 1
ATOM 1369 C CA . ASP A 1 194 ? 3.229 2.130 -7.704 1.00 57.69 194 ASP A CA 1
ATOM 1370 C C . ASP A 1 194 ? 2.831 2.270 -9.186 1.00 57.69 194 ASP A C 1
ATOM 1372 O O . ASP A 1 194 ? 1.652 2.307 -9.522 1.00 57.69 194 ASP A O 1
ATOM 1376 N N . GLY A 1 195 ? 3.807 2.365 -10.099 1.00 69.38 195 GLY A N 1
ATOM 1377 C CA . GLY A 1 195 ? 3.546 2.533 -11.536 1.00 69.38 195 GLY A CA 1
ATOM 1378 C C . GLY A 1 195 ? 3.428 1.231 -12.333 1.00 69.38 195 GLY A C 1
ATOM 1379 O O . GLY A 1 195 ? 2.822 1.238 -13.401 1.00 69.38 195 GLY A O 1
ATOM 1380 N N . GLY A 1 196 ? 3.980 0.120 -11.842 1.00 81.69 196 GLY A N 1
ATOM 1381 C CA . GLY A 1 196 ? 3.886 -1.186 -12.487 1.00 81.69 196 GLY A CA 1
ATOM 1382 C C . GLY A 1 196 ? 4.487 -2.328 -11.673 1.00 81.69 196 GLY A C 1
ATOM 1383 O O . GLY A 1 196 ? 5.339 -2.114 -10.809 1.00 81.69 196 GLY A O 1
ATOM 1384 N N . LEU A 1 197 ? 4.035 -3.545 -11.974 1.00 88.12 197 LEU A N 1
ATOM 1385 C CA . LEU A 1 197 ? 4.438 -4.796 -11.334 1.00 88.12 197 LEU A CA 1
ATOM 1386 C C . LEU A 1 197 ? 5.483 -5.524 -12.188 1.00 88.12 197 LEU A C 1
ATOM 1388 O O . LEU A 1 197 ? 5.366 -5.551 -13.416 1.00 88.12 197 LEU A O 1
ATOM 1392 N N . PHE A 1 198 ? 6.493 -6.108 -11.540 1.00 92.38 198 PHE A N 1
ATOM 1393 C CA . PHE A 1 198 ? 7.535 -6.888 -12.207 1.00 92.38 198 PHE A CA 1
ATOM 1394 C C . PHE A 1 198 ? 6.937 -8.026 -13.045 1.00 92.38 198 PHE A C 1
ATOM 1396 O O . PHE A 1 198 ? 6.057 -8.755 -12.588 1.00 92.38 198 PHE A O 1
ATOM 1403 N N . ALA A 1 199 ? 7.444 -8.179 -14.266 1.00 94.06 199 ALA A N 1
ATOM 1404 C CA . ALA A 1 199 ? 6.999 -9.183 -15.225 1.00 94.06 199 ALA A CA 1
ATOM 1405 C C . ALA A 1 199 ? 8.130 -10.120 -15.666 1.00 94.06 199 ALA A C 1
ATOM 1407 O O . ALA A 1 199 ? 7.899 -11.313 -15.848 1.00 94.06 199 ALA A O 1
ATOM 1408 N N . ALA A 1 200 ? 9.338 -9.591 -15.871 1.00 95.31 200 ALA A N 1
ATOM 1409 C CA . ALA A 1 200 ? 10.487 -10.365 -16.332 1.00 95.31 200 ALA A CA 1
ATOM 1410 C C . ALA A 1 200 ? 11.796 -9.605 -16.106 1.00 95.31 200 ALA A C 1
ATOM 1412 O O . ALA A 1 200 ? 11.795 -8.391 -15.901 1.00 95.31 200 ALA A O 1
ATOM 1413 N N . ALA A 1 201 ? 12.919 -10.309 -16.222 1.00 96.31 201 ALA A N 1
ATOM 1414 C CA . ALA A 1 201 ? 14.237 -9.698 -16.283 1.00 96.31 201 ALA A CA 1
ATOM 1415 C C . ALA A 1 201 ? 15.117 -10.371 -17.335 1.00 96.31 201 ALA A C 1
ATOM 1417 O O . ALA A 1 201 ? 14.961 -11.558 -17.625 1.00 96.31 201 ALA A O 1
ATOM 1418 N N . PHE A 1 202 ? 16.057 -9.611 -17.882 1.00 96.44 202 PHE A N 1
ATOM 1419 C CA . PHE A 1 202 ? 17.088 -10.102 -18.793 1.00 96.44 202 PHE A CA 1
ATOM 1420 C C . PHE A 1 202 ? 18.313 -9.184 -18.748 1.00 96.44 202 PHE A C 1
ATOM 1422 O O . PHE A 1 202 ? 18.303 -8.151 -18.078 1.00 96.44 202 PHE A O 1
ATOM 1429 N N . SER A 1 203 ? 19.382 -9.565 -19.442 1.00 95.25 203 SER A N 1
ATOM 1430 C CA . SER A 1 203 ? 20.622 -8.789 -19.492 1.00 95.25 203 SER A CA 1
ATOM 1431 C C . SER A 1 203 ? 20.881 -8.253 -20.893 1.00 95.25 203 SER A C 1
ATOM 1433 O O . SER A 1 203 ? 20.658 -8.960 -21.874 1.00 95.25 203 SER A O 1
ATOM 1435 N N . LEU A 1 204 ? 21.392 -7.028 -20.961 1.00 95.00 204 LEU A N 1
ATOM 1436 C CA . LEU A 1 204 ? 22.010 -6.457 -22.154 1.00 95.00 204 LEU A CA 1
ATOM 1437 C C . LEU A 1 204 ? 23.520 -6.661 -22.093 1.00 95.00 204 LEU A C 1
ATOM 1439 O O . LEU A 1 204 ? 24.115 -6.613 -21.008 1.00 95.00 204 LEU A O 1
ATOM 1443 N N . ASP A 1 205 ? 24.132 -6.849 -23.258 1.00 94.31 205 ASP A N 1
ATOM 1444 C CA . ASP A 1 205 ? 25.580 -6.750 -23.387 1.00 94.31 205 ASP A CA 1
ATOM 1445 C C . ASP A 1 205 ? 26.051 -5.285 -23.311 1.00 94.31 205 ASP A C 1
ATOM 1447 O O . ASP A 1 205 ? 25.257 -4.356 -23.129 1.00 94.31 205 ASP A O 1
ATOM 1451 N N . ALA A 1 206 ? 27.367 -5.080 -23.370 1.00 91.44 206 ALA A N 1
ATOM 1452 C CA . ALA A 1 206 ? 27.968 -3.758 -23.233 1.00 91.44 206 ALA A CA 1
ATOM 1453 C C . ALA A 1 206 ? 27.545 -2.785 -24.349 1.00 91.44 206 ALA A C 1
ATOM 1455 O O . ALA A 1 206 ? 27.325 -1.609 -24.059 1.00 91.44 206 ALA A O 1
ATOM 1456 N N . ASP A 1 207 ? 27.406 -3.262 -25.590 1.00 92.56 207 ASP A N 1
ATOM 1457 C CA . ASP A 1 207 ? 27.092 -2.417 -26.746 1.00 92.56 207 ASP A CA 1
ATOM 1458 C C . ASP A 1 207 ? 25.630 -1.947 -26.681 1.00 92.56 207 ASP A C 1
ATOM 1460 O O . ASP A 1 207 ? 25.349 -0.750 -26.810 1.00 92.56 207 ASP A O 1
ATOM 1464 N N . ASP A 1 208 ? 24.702 -2.861 -26.385 1.00 94.44 208 ASP A N 1
ATOM 1465 C CA . ASP A 1 208 ? 23.283 -2.532 -26.224 1.00 94.44 208 ASP A CA 1
ATOM 1466 C C . ASP A 1 208 ? 23.043 -1.648 -24.988 1.00 94.44 208 ASP A C 1
ATOM 1468 O O . ASP A 1 208 ? 22.276 -0.680 -25.042 1.00 94.44 208 ASP A O 1
ATOM 1472 N N . ALA A 1 209 ? 23.724 -1.925 -23.869 1.00 91.88 209 ALA A N 1
ATOM 1473 C CA . ALA A 1 209 ? 23.638 -1.095 -22.668 1.00 91.88 209 ALA A CA 1
ATOM 1474 C C . ALA A 1 209 ? 24.170 0.328 -22.913 1.00 91.88 209 ALA A C 1
ATOM 1476 O O . ALA A 1 209 ? 23.552 1.303 -22.472 1.00 91.88 209 ALA A O 1
ATOM 1477 N N . ALA A 1 210 ? 25.283 0.463 -23.642 1.00 90.12 210 ALA A N 1
ATOM 1478 C CA . ALA A 1 210 ? 25.837 1.758 -24.019 1.00 90.12 210 ALA A CA 1
ATOM 1479 C C . ALA A 1 210 ? 24.861 2.550 -24.901 1.00 90.12 210 ALA A C 1
ATOM 1481 O O . ALA A 1 210 ? 24.612 3.722 -24.623 1.00 90.12 210 ALA A O 1
ATOM 1482 N N . ALA A 1 211 ? 24.228 1.909 -25.889 1.00 92.44 211 ALA A N 1
ATOM 1483 C CA . ALA A 1 211 ? 23.246 2.560 -26.758 1.00 92.44 211 ALA A CA 1
ATOM 1484 C C . ALA A 1 211 ? 22.048 3.137 -25.975 1.00 92.44 211 ALA A C 1
ATOM 1486 O O . ALA A 1 211 ? 21.577 4.242 -26.267 1.00 92.44 211 ALA A O 1
ATOM 1487 N N . VAL A 1 212 ? 21.572 2.426 -24.945 1.00 91.69 212 VAL A N 1
ATOM 1488 C CA . VAL A 1 212 ? 20.511 2.925 -24.053 1.00 91.69 212 VAL A CA 1
ATOM 1489 C C . VAL A 1 212 ? 20.980 4.145 -23.262 1.00 91.69 212 VAL A C 1
ATOM 1491 O O . VAL A 1 212 ? 20.254 5.138 -23.175 1.00 91.69 212 VAL A O 1
ATOM 1494 N N . LEU A 1 213 ? 22.189 4.102 -22.700 1.00 89.38 213 LEU A N 1
ATOM 1495 C CA . LEU A 1 213 ? 22.738 5.209 -21.915 1.00 89.38 213 LEU A CA 1
ATOM 1496 C C . LEU A 1 213 ? 23.045 6.446 -22.760 1.00 89.38 213 LEU A C 1
ATOM 1498 O O . LEU A 1 213 ? 22.795 7.561 -22.310 1.00 89.38 213 LEU A O 1
ATOM 1502 N N . GLU A 1 214 ? 23.525 6.273 -23.990 1.00 89.56 214 GLU A N 1
ATOM 1503 C CA . GLU A 1 214 ? 23.710 7.373 -24.937 1.00 89.56 214 GLU A CA 1
ATOM 1504 C C . GLU A 1 214 ? 22.379 8.058 -25.259 1.00 89.56 214 GLU A C 1
ATOM 1506 O O . GLU A 1 214 ? 22.281 9.287 -25.202 1.00 89.56 214 GLU A O 1
ATOM 1511 N N . ALA A 1 215 ? 21.325 7.278 -25.519 1.00 90.00 215 ALA A N 1
ATOM 1512 C CA . ALA A 1 215 ? 19.987 7.824 -25.715 1.00 90.00 215 ALA A CA 1
ATOM 1513 C C . ALA A 1 215 ? 19.470 8.535 -24.455 1.00 90.00 215 ALA A C 1
ATOM 1515 O O . ALA A 1 215 ? 18.869 9.602 -24.562 1.00 90.00 215 ALA A O 1
ATOM 1516 N N . ALA A 1 216 ? 19.747 7.992 -23.266 1.00 87.81 216 ALA A N 1
ATOM 1517 C CA . ALA A 1 216 ? 19.390 8.597 -21.984 1.00 87.81 216 ALA A CA 1
ATOM 1518 C C . ALA A 1 216 ? 20.195 9.864 -21.659 1.00 87.81 216 ALA A C 1
ATOM 1520 O O . ALA A 1 216 ? 19.756 10.653 -20.828 1.00 87.81 216 ALA A O 1
ATOM 1521 N N . ALA A 1 217 ? 21.356 10.064 -22.285 1.00 85.88 217 ALA A N 1
ATOM 1522 C CA . ALA A 1 217 ? 22.214 11.235 -22.111 1.00 85.88 217 ALA A CA 1
ATOM 1523 C C . ALA A 1 217 ? 22.008 12.305 -23.199 1.00 85.88 217 ALA A C 1
ATOM 1525 O O . ALA A 1 217 ? 22.586 13.390 -23.118 1.00 85.88 217 ALA A O 1
ATOM 1526 N N . ALA A 1 218 ? 21.180 12.032 -24.213 1.00 85.88 218 ALA A N 1
ATOM 1527 C CA . ALA A 1 218 ? 20.874 12.987 -25.274 1.00 85.88 218 ALA A CA 1
ATOM 1528 C C . ALA A 1 218 ? 20.255 14.288 -24.713 1.00 85.88 218 ALA A C 1
ATOM 1530 O O . ALA A 1 218 ? 19.746 14.303 -23.590 1.00 85.88 218 ALA A O 1
ATOM 1531 N N . PRO A 1 219 ? 20.254 15.403 -25.461 1.00 83.81 219 PRO A N 1
ATOM 1532 C CA . PRO A 1 219 ? 19.543 16.600 -25.030 1.00 83.81 219 PRO A CA 1
ATOM 1533 C C . PRO A 1 219 ? 18.058 16.295 -24.775 1.00 83.81 219 PRO A C 1
ATOM 1535 O O . PRO A 1 219 ? 17.442 15.612 -25.601 1.00 83.81 219 PRO A O 1
ATOM 1538 N N . PRO A 1 220 ? 17.471 16.786 -23.668 1.00 79.62 220 PRO A N 1
ATOM 1539 C CA . PRO A 1 220 ? 16.053 16.602 -23.411 1.00 79.62 220 PRO A CA 1
ATOM 1540 C C . PRO A 1 220 ? 15.245 17.212 -24.556 1.00 79.62 220 PRO A C 1
ATOM 1542 O O . PRO A 1 220 ? 15.496 18.334 -25.002 1.00 79.62 220 PRO A O 1
ATOM 1545 N N . ALA A 1 221 ? 14.279 16.446 -25.041 1.00 72.19 221 ALA A N 1
ATOM 1546 C CA . ALA A 1 221 ? 13.364 16.860 -26.087 1.00 72.19 221 ALA A CA 1
ATOM 1547 C C . ALA A 1 221 ? 11.962 16.604 -25.555 1.00 72.19 221 ALA A C 1
ATOM 1549 O O . ALA A 1 221 ? 11.610 15.453 -25.300 1.00 72.19 221 ALA A O 1
ATOM 1550 N N . GLY A 1 222 ? 11.187 17.674 -25.357 1.00 62.50 222 GLY A N 1
ATOM 1551 C CA . GLY A 1 222 ? 9.808 17.564 -24.896 1.00 62.50 222 GLY A CA 1
ATOM 1552 C C . GLY A 1 222 ? 9.021 16.658 -25.839 1.00 62.50 222 GLY A C 1
ATOM 1553 O O . GLY A 1 222 ? 8.806 17.002 -27.001 1.00 62.50 222 GLY A O 1
ATOM 1554 N N . VAL A 1 223 ? 8.642 15.476 -25.356 1.00 64.50 223 VAL A N 1
ATOM 1555 C CA . VAL A 1 223 ? 7.797 14.548 -26.106 1.00 64.50 223 VAL A CA 1
ATOM 1556 C C . VAL A 1 223 ? 6.350 14.980 -25.890 1.00 64.50 223 VAL A C 1
ATOM 1558 O O . VAL A 1 223 ? 5.747 14.657 -24.867 1.00 64.50 223 VAL A O 1
ATOM 1561 N N . GLU A 1 224 ? 5.799 15.729 -26.847 1.00 71.75 224 GLU A N 1
ATOM 1562 C CA . GLU A 1 224 ? 4.380 16.110 -26.886 1.00 71.75 224 GLU A CA 1
ATOM 1563 C C . GLU A 1 224 ? 3.525 14.878 -27.217 1.00 71.75 224 GLU A C 1
ATOM 1565 O O . GLU A 1 224 ? 3.170 14.608 -28.363 1.00 71.75 224 GLU A O 1
ATOM 1570 N N . CYS A 1 225 ? 3.248 14.079 -26.194 1.00 79.25 225 CYS A N 1
ATOM 1571 C CA . CYS A 1 225 ? 2.406 12.895 -26.259 1.00 79.25 225 CYS A CA 1
ATOM 1572 C C . CYS A 1 225 ? 1.733 12.701 -24.898 1.00 79.25 225 CYS A C 1
ATOM 1574 O O . CYS A 1 225 ? 2.337 12.990 -23.865 1.00 79.25 225 CYS A O 1
ATOM 1576 N N . ALA A 1 226 ? 0.486 12.229 -24.890 1.00 79.38 226 ALA A N 1
ATOM 1577 C CA . ALA A 1 226 ? -0.308 12.024 -23.674 1.00 79.38 226 ALA A CA 1
ATOM 1578 C C . ALA A 1 226 ? -0.717 10.557 -23.457 1.00 79.38 226 ALA A C 1
ATOM 1580 O O . ALA A 1 226 ? -1.468 10.261 -22.531 1.00 79.38 226 ALA A O 1
ATOM 1581 N N . GLU A 1 227 ? -0.243 9.639 -24.303 1.00 81.75 227 GLU A N 1
ATOM 1582 C CA . GLU A 1 227 ? -0.490 8.209 -24.134 1.00 81.75 227 GLU A CA 1
ATOM 1583 C C . GLU A 1 227 ? 0.218 7.676 -22.880 1.00 81.75 227 GLU A C 1
ATOM 1585 O O . GLU A 1 227 ? 1.322 8.096 -22.519 1.00 81.75 227 GLU A O 1
ATOM 1590 N N . THR A 1 228 ? -0.444 6.755 -22.188 1.00 77.69 228 THR A N 1
ATOM 1591 C CA . THR A 1 228 ? 0.110 6.074 -21.018 1.00 77.69 228 THR A CA 1
ATOM 1592 C C . THR A 1 228 ? 0.723 4.756 -21.466 1.00 77.69 228 THR A C 1
ATOM 1594 O O . THR A 1 228 ? 0.046 3.959 -22.113 1.00 77.69 228 THR A O 1
ATOM 1597 N N . ALA A 1 229 ? 1.989 4.526 -21.121 1.00 84.12 229 ALA A N 1
ATOM 1598 C CA . ALA A 1 229 ? 2.648 3.253 -21.380 1.00 84.12 229 ALA A CA 1
ATOM 1599 C C . ALA A 1 229 ? 2.010 2.141 -20.533 1.00 84.12 229 ALA A C 1
ATOM 1601 O O . ALA A 1 229 ? 1.814 2.308 -19.327 1.00 84.12 229 ALA A O 1
ATOM 1602 N N . SER A 1 230 ? 1.691 1.007 -21.157 1.00 86.56 230 SER A N 1
ATOM 1603 C CA . SER A 1 230 ? 1.246 -0.201 -20.457 1.00 86.56 230 SER A CA 1
ATOM 1604 C C . SER A 1 230 ? 2.422 -1.098 -20.067 1.00 86.56 230 SER A C 1
ATOM 1606 O O . SER A 1 230 ? 2.292 -1.947 -19.182 1.00 86.56 230 SER A O 1
ATOM 1608 N N . ARG A 1 231 ? 3.588 -0.895 -20.695 1.00 90.38 231 ARG A N 1
ATOM 1609 C CA . ARG A 1 231 ? 4.821 -1.641 -20.437 1.00 90.38 231 ARG A CA 1
ATOM 1610 C C . ARG A 1 231 ? 6.013 -0.698 -20.404 1.00 90.38 231 ARG A C 1
ATOM 1612 O O . ARG A 1 231 ? 6.171 0.166 -21.264 1.00 90.38 231 ARG A O 1
ATOM 1619 N N . PHE A 1 232 ? 6.894 -0.903 -19.440 1.00 91.94 232 PHE A N 1
ATOM 1620 C CA . PHE A 1 232 ? 8.139 -0.152 -19.338 1.00 91.94 232 PHE A CA 1
ATOM 1621 C C . PHE A 1 232 ? 9.238 -1.019 -18.733 1.00 91.94 232 PHE A C 1
ATOM 1623 O O . PHE A 1 232 ? 8.977 -2.085 -18.172 1.00 91.94 232 PHE A O 1
ATOM 1630 N N . VAL A 1 233 ? 10.475 -0.556 -18.848 1.00 93.44 233 VAL A N 1
ATOM 1631 C CA . VAL A 1 233 ? 11.638 -1.200 -18.244 1.00 93.44 233 VAL A CA 1
ATOM 1632 C C . VAL A 1 233 ? 12.394 -0.237 -17.350 1.00 93.44 233 VAL A C 1
ATOM 1634 O O . VAL A 1 233 ? 12.426 0.965 -17.610 1.00 93.44 233 VAL A O 1
ATOM 1637 N N . VAL A 1 234 ? 13.036 -0.782 -16.321 1.00 91.81 234 VAL A N 1
ATOM 1638 C CA . VAL A 1 234 ? 14.089 -0.107 -15.564 1.00 91.81 234 VAL A CA 1
ATOM 1639 C C . VAL A 1 234 ? 15.405 -0.794 -15.894 1.00 91.81 234 VAL A C 1
ATOM 1641 O O . VAL A 1 234 ? 15.560 -1.999 -15.697 1.00 91.81 234 VAL A O 1
ATOM 1644 N N . VAL A 1 235 ? 16.342 -0.020 -16.424 1.00 92.19 235 VAL A N 1
ATOM 1645 C CA . VAL A 1 235 ? 17.677 -0.467 -16.805 1.00 92.19 235 VAL A CA 1
ATOM 1646 C C . VAL A 1 235 ? 18.638 -0.104 -15.682 1.00 92.19 235 VAL A C 1
ATOM 1648 O O . VAL A 1 235 ? 18.745 1.062 -15.293 1.00 92.19 235 VAL A O 1
ATOM 1651 N N . HIS A 1 236 ? 19.323 -1.118 -15.164 1.00 90.50 236 HIS A N 1
ATOM 1652 C CA . HIS A 1 236 ? 20.330 -1.046 -14.114 1.00 90.50 236 HIS A CA 1
ATOM 1653 C C . HIS A 1 236 ? 21.707 -1.300 -14.745 1.00 90.50 236 HIS A C 1
ATOM 1655 O O . HIS A 1 236 ? 22.063 -2.459 -14.980 1.00 90.50 236 HIS A O 1
ATOM 1661 N N . PRO A 1 237 ? 22.478 -0.247 -15.064 1.00 87.62 237 PRO A N 1
ATOM 1662 C CA . PRO A 1 237 ? 23.771 -0.416 -15.712 1.00 87.62 237 PRO A CA 1
ATOM 1663 C C . PRO A 1 237 ? 24.795 -1.052 -14.771 1.00 87.62 237 PRO A C 1
ATOM 1665 O O . PRO A 1 237 ? 24.906 -0.648 -13.610 1.00 87.62 237 PRO A O 1
ATOM 1668 N N . ASP A 1 238 ? 25.578 -1.998 -15.288 1.00 85.00 238 ASP A N 1
ATOM 1669 C CA . ASP A 1 238 ? 26.742 -2.538 -14.589 1.00 85.00 238 ASP A CA 1
ATOM 1670 C C . ASP A 1 238 ? 27.934 -1.596 -14.802 1.00 85.00 238 ASP A C 1
ATOM 1672 O O . ASP A 1 238 ? 28.682 -1.686 -15.784 1.00 85.00 238 ASP A O 1
ATOM 1676 N N . VAL A 1 239 ? 28.045 -0.609 -13.910 1.00 68.56 239 VAL A N 1
ATOM 1677 C CA . VAL A 1 239 ? 29.140 0.362 -13.918 1.00 68.56 239 VAL A CA 1
ATOM 1678 C C . VAL A 1 239 ? 30.402 -0.273 -13.347 1.00 68.56 239 VAL A C 1
ATOM 1680 O O . VAL A 1 239 ? 30.439 -0.743 -12.209 1.00 68.56 239 VAL A O 1
ATOM 1683 N N . THR A 1 240 ? 31.486 -0.241 -14.119 1.00 60.31 240 THR A N 1
ATOM 1684 C CA . THR A 1 240 ? 32.791 -0.674 -13.610 1.00 60.31 240 THR A CA 1
ATOM 1685 C C . THR A 1 240 ? 33.213 0.224 -12.434 1.00 60.31 240 THR A C 1
ATOM 1687 O O . THR A 1 240 ? 32.957 1.428 -12.429 1.00 60.31 240 THR A O 1
ATOM 1690 N N . ALA A 1 241 ? 33.824 -0.369 -11.399 1.00 50.25 241 ALA A N 1
ATOM 1691 C CA . ALA A 1 241 ? 33.956 0.133 -10.017 1.00 50.25 241 ALA A CA 1
ATOM 1692 C C . ALA A 1 241 ? 34.603 1.529 -9.778 1.00 50.25 241 ALA A C 1
ATOM 1694 O O . ALA A 1 241 ? 34.850 1.899 -8.630 1.00 50.25 241 ALA A O 1
ATOM 1695 N N . ALA A 1 242 ? 34.896 2.321 -10.812 1.00 47.53 242 ALA A N 1
ATOM 1696 C CA . ALA A 1 242 ? 35.518 3.641 -10.709 1.00 47.53 242 ALA A CA 1
ATOM 1697 C C . ALA A 1 242 ? 34.531 4.808 -10.462 1.00 47.53 242 ALA A C 1
ATOM 1699 O O . ALA A 1 242 ? 34.977 5.916 -10.160 1.00 47.53 242 ALA A O 1
ATOM 1700 N N . ALA A 1 243 ? 33.212 4.597 -10.552 1.00 50.03 243 ALA A N 1
ATOM 1701 C CA . ALA A 1 243 ? 32.212 5.648 -10.337 1.00 50.03 243 ALA A CA 1
ATOM 1702 C C . ALA A 1 243 ? 31.635 5.605 -8.906 1.00 50.03 243 ALA A C 1
ATOM 1704 O O . ALA A 1 243 ? 30.813 4.762 -8.566 1.00 50.03 243 ALA A O 1
ATOM 1705 N N . VAL A 1 244 ? 32.053 6.545 -8.053 1.00 43.94 244 VAL A N 1
ATOM 1706 C CA . VAL A 1 244 ? 31.654 6.660 -6.628 1.00 43.94 244 VAL A CA 1
ATOM 1707 C C . VAL A 1 244 ? 30.263 7.311 -6.442 1.00 43.94 244 VAL A C 1
ATOM 1709 O O . VAL A 1 244 ? 29.860 7.644 -5.331 1.00 43.94 244 VAL A O 1
ATOM 1712 N N . SER A 1 245 ? 29.483 7.495 -7.508 1.00 50.53 245 SER A N 1
ATOM 1713 C CA . SER A 1 245 ? 28.080 7.923 -7.417 1.00 50.53 245 SER A CA 1
ATOM 1714 C C . SER A 1 245 ? 27.169 6.728 -7.682 1.00 50.53 245 SER A C 1
ATOM 1716 O O . SER A 1 245 ? 27.364 6.055 -8.688 1.00 50.53 245 SER A O 1
ATOM 1718 N N . ALA A 1 246 ? 26.200 6.480 -6.794 1.00 45.03 246 ALA A N 1
ATOM 1719 C CA . ALA A 1 246 ? 25.241 5.374 -6.879 1.00 45.03 246 ALA A CA 1
ATOM 1720 C C . ALA A 1 246 ? 24.728 5.129 -8.316 1.00 45.03 246 ALA A C 1
ATOM 1722 O O . ALA A 1 246 ? 24.488 6.108 -9.031 1.00 45.03 246 ALA A O 1
ATOM 1723 N N . PRO A 1 247 ? 24.534 3.862 -8.737 1.00 51.31 247 PRO A N 1
ATOM 1724 C CA . PRO A 1 247 ? 24.027 3.553 -10.068 1.00 51.31 247 PRO A CA 1
ATOM 1725 C C . PRO A 1 247 ? 22.668 4.231 -10.256 1.00 51.31 247 PRO A C 1
ATOM 1727 O O . PRO A 1 247 ? 21.721 3.968 -9.514 1.00 51.31 247 PRO A O 1
ATOM 1730 N N . ARG A 1 248 ? 22.588 5.151 -11.221 1.00 73.50 248 ARG A N 1
ATOM 1731 C CA . ARG A 1 248 ? 21.333 5.801 -11.593 1.00 73.50 248 ARG A CA 1
ATOM 1732 C C . ARG A 1 248 ? 20.675 4.965 -12.675 1.00 73.50 248 ARG A C 1
ATOM 1734 O O . ARG A 1 248 ? 21.266 4.724 -13.725 1.00 73.50 248 ARG A O 1
ATOM 1741 N N . THR A 1 249 ? 19.475 4.495 -12.385 1.00 83.38 249 THR A N 1
ATOM 1742 C CA . THR A 1 249 ? 18.682 3.709 -13.319 1.00 83.38 249 THR A CA 1
ATOM 1743 C C . THR A 1 249 ? 18.121 4.592 -14.424 1.00 83.38 249 THR A C 1
ATOM 1745 O O . THR A 1 249 ? 17.916 5.793 -14.240 1.00 83.38 249 THR A O 1
ATOM 1748 N N . VAL A 1 250 ? 17.860 3.980 -15.573 1.00 87.00 250 VAL A N 1
ATOM 1749 C CA . VAL A 1 250 ? 17.154 4.608 -16.692 1.00 87.00 250 VAL A CA 1
ATOM 1750 C C . VAL A 1 250 ? 15.821 3.901 -16.857 1.00 87.00 250 VAL A C 1
ATOM 1752 O O . VAL A 1 250 ? 15.780 2.673 -16.878 1.00 87.00 250 VAL A O 1
ATOM 1755 N N . THR A 1 251 ? 14.738 4.659 -16.990 1.00 89.88 251 THR A N 1
ATOM 1756 C CA . THR A 1 251 ? 13.409 4.090 -17.245 1.00 89.88 251 THR A CA 1
ATOM 1757 C C . THR A 1 251 ? 13.034 4.317 -18.703 1.00 89.88 251 THR A C 1
ATOM 1759 O O . THR A 1 251 ? 13.173 5.435 -19.198 1.00 89.88 251 THR A O 1
ATOM 1762 N N . VAL A 1 252 ? 12.549 3.283 -19.392 1.00 91.38 252 VAL A N 1
ATOM 1763 C CA . VAL A 1 252 ? 12.129 3.372 -20.801 1.00 91.38 252 VAL A CA 1
ATOM 1764 C C . VAL A 1 252 ? 10.718 2.822 -20.963 1.00 91.38 252 VAL A C 1
ATOM 1766 O O . VAL A 1 252 ? 10.450 1.680 -20.597 1.00 91.38 252 VAL A O 1
ATOM 1769 N N . GLU A 1 253 ? 9.816 3.619 -21.527 1.00 90.50 253 GLU A N 1
ATOM 1770 C CA . GLU A 1 253 ? 8.494 3.165 -21.962 1.00 90.50 253 GLU A CA 1
ATOM 1771 C C . GLU A 1 253 ? 8.639 2.310 -23.236 1.00 90.50 253 GLU A C 1
ATOM 1773 O O . GLU A 1 253 ? 9.272 2.734 -24.205 1.00 90.50 253 GLU A O 1
ATOM 1778 N N . LEU A 1 254 ? 8.061 1.105 -23.247 1.00 92.00 254 LEU A N 1
ATOM 1779 C CA . LEU A 1 254 ? 8.124 0.194 -24.402 1.00 92.00 254 LEU A CA 1
ATOM 1780 C C . LEU A 1 254 ? 6.998 0.461 -25.415 1.00 92.00 254 LEU A C 1
ATOM 1782 O O . LEU A 1 254 ? 7.122 0.173 -26.607 1.00 92.00 254 LEU A O 1
ATOM 1786 N N . ASP A 1 255 ? 5.898 1.032 -24.939 1.00 89.25 255 ASP A N 1
ATOM 1787 C CA . ASP A 1 255 ? 4.726 1.438 -25.705 1.00 89.25 255 ASP A CA 1
ATOM 1788 C C . ASP A 1 255 ? 4.253 2.844 -25.282 1.00 89.25 255 ASP A C 1
ATOM 1790 O O . ASP A 1 255 ? 4.961 3.574 -24.585 1.00 89.25 255 ASP A O 1
ATOM 1794 N N . GLY A 1 256 ? 3.086 3.274 -25.769 1.00 87.25 256 GLY A N 1
ATOM 1795 C CA . GLY A 1 256 ? 2.578 4.624 -25.534 1.00 87.25 256 GLY A CA 1
ATOM 1796 C C . GLY A 1 256 ? 3.494 5.683 -26.148 1.00 87.25 256 GLY A C 1
ATOM 1797 O O . GLY A 1 256 ? 3.780 5.654 -27.344 1.00 87.25 256 GLY A O 1
ATOM 1798 N N . CYS A 1 257 ? 3.979 6.613 -25.326 1.00 87.00 257 CYS A N 1
ATOM 1799 C CA . CYS A 1 257 ? 4.811 7.718 -25.798 1.00 87.00 257 CYS A CA 1
ATOM 1800 C C . CYS A 1 257 ? 6.284 7.360 -25.999 1.00 87.00 257 CYS A C 1
ATOM 1802 O O . CYS A 1 257 ? 7.031 8.211 -26.487 1.00 87.00 257 CYS A O 1
ATOM 1804 N N . GLN A 1 258 ? 6.697 6.141 -25.628 1.00 89.94 258 GLN A N 1
ATOM 1805 C CA . GLN A 1 258 ? 8.062 5.643 -25.801 1.00 89.94 258 GLN A CA 1
ATOM 1806 C C . GLN A 1 258 ? 9.101 6.653 -25.305 1.00 89.94 258 GLN A C 1
ATOM 1808 O O . GLN A 1 258 ? 10.026 7.044 -26.017 1.00 89.94 258 GLN A O 1
ATOM 1813 N N . ARG A 1 259 ? 8.911 7.144 -24.079 1.00 88.69 259 ARG A N 1
ATOM 1814 C CA . ARG A 1 259 ? 9.849 8.061 -23.435 1.00 88.69 259 ARG A CA 1
ATOM 1815 C C . ARG A 1 259 ? 10.997 7.308 -22.777 1.00 88.69 259 ARG A C 1
ATOM 1817 O O . ARG A 1 259 ? 10.819 6.223 -22.230 1.00 88.69 259 ARG A O 1
ATOM 1824 N N . ILE A 1 260 ? 12.161 7.946 -22.755 1.00 88.75 260 ILE A N 1
ATOM 1825 C CA . ILE A 1 260 ? 13.287 7.577 -21.899 1.00 88.75 260 ILE A CA 1
ATOM 1826 C C . ILE A 1 260 ? 13.454 8.644 -20.815 1.00 88.75 260 ILE A C 1
ATOM 1828 O O . ILE A 1 260 ? 13.585 9.834 -21.113 1.00 88.75 260 ILE A O 1
ATOM 1832 N N . VAL A 1 261 ? 13.410 8.215 -19.555 1.00 85.56 261 VAL A N 1
ATOM 1833 C CA . VAL A 1 261 ? 13.710 9.039 -18.383 1.00 85.56 261 VAL A CA 1
ATOM 1834 C C . VAL A 1 261 ? 15.171 8.801 -18.036 1.00 85.56 261 VAL A C 1
ATOM 1836 O O . VAL A 1 261 ? 15.546 7.711 -17.597 1.00 85.56 261 VAL A O 1
ATOM 1839 N N . GLY A 1 262 ? 15.996 9.813 -18.295 1.00 82.19 262 GLY A N 1
ATOM 1840 C CA . GLY A 1 262 ? 17.428 9.743 -18.034 1.00 82.19 262 GLY A CA 1
ATOM 1841 C C . GLY A 1 262 ? 17.756 9.803 -16.545 1.00 82.19 262 GLY A C 1
ATOM 1842 O O . GLY A 1 262 ? 16.896 9.984 -15.684 1.00 82.19 262 GLY A O 1
ATOM 1843 N N . THR A 1 263 ? 19.043 9.708 -16.235 1.00 78.38 263 THR A N 1
ATOM 1844 C CA . THR A 1 263 ? 19.569 9.778 -14.861 1.00 78.38 263 THR A CA 1
ATOM 1845 C C . THR A 1 263 ? 19.431 11.171 -14.222 1.00 78.38 263 THR A C 1
ATOM 1847 O O . THR A 1 263 ? 19.507 11.319 -12.996 1.00 78.38 263 THR A O 1
ATOM 1850 N N . ASP A 1 264 ? 19.198 12.182 -15.061 1.00 76.94 264 ASP A N 1
ATOM 1851 C CA . ASP A 1 264 ? 18.811 13.556 -14.726 1.00 76.94 264 ASP A CA 1
ATOM 1852 C C . ASP A 1 264 ? 17.301 13.726 -14.512 1.00 76.94 264 ASP A C 1
ATOM 1854 O O . ASP A 1 264 ? 16.831 14.815 -14.182 1.00 76.94 264 ASP A O 1
ATOM 1858 N N . LEU A 1 265 ? 16.542 12.640 -14.675 1.00 77.31 265 LEU A N 1
ATOM 1859 C CA . LEU A 1 265 ? 15.096 12.577 -14.494 1.00 77.31 265 LEU A CA 1
ATOM 1860 C C . LEU A 1 265 ? 14.335 13.467 -15.491 1.00 77.31 265 LEU A C 1
ATOM 1862 O O . LEU A 1 265 ? 13.173 13.812 -15.269 1.00 77.31 265 LEU A O 1
ATOM 1866 N N . GLN A 1 266 ? 14.997 13.795 -16.607 1.00 80.38 266 GLN A N 1
ATOM 1867 C CA . GLN A 1 266 ? 14.431 14.477 -17.764 1.00 80.38 266 GLN A CA 1
ATOM 1868 C C . GLN A 1 266 ? 13.983 13.467 -18.821 1.00 80.38 266 GLN A C 1
ATOM 1870 O O . GLN A 1 266 ? 14.536 12.369 -18.947 1.00 80.38 266 GLN A O 1
ATOM 1875 N N . THR A 1 267 ? 12.979 13.857 -19.605 1.00 82.44 267 THR A N 1
ATOM 1876 C CA . THR A 1 267 ? 12.385 13.002 -20.637 1.00 82.44 267 THR A CA 1
ATOM 1877 C C . THR A 1 267 ? 12.971 13.275 -22.019 1.00 82.44 267 THR A C 1
ATOM 1879 O O . THR A 1 267 ? 13.258 14.415 -22.393 1.00 82.44 267 THR A O 1
ATOM 1882 N N . ARG A 1 268 ? 13.153 12.205 -22.796 1.00 86.94 268 ARG A N 1
ATOM 1883 C CA . ARG A 1 268 ? 13.486 12.255 -24.227 1.00 86.94 268 ARG A CA 1
ATOM 1884 C C . ARG A 1 268 ? 12.651 11.222 -24.977 1.00 86.94 268 ARG A C 1
ATOM 1886 O O . ARG A 1 268 ? 12.072 10.326 -24.365 1.00 86.94 268 ARG A O 1
ATOM 1893 N N . SER A 1 269 ? 12.628 11.313 -26.301 1.00 88.94 269 SER A N 1
ATOM 1894 C CA . SER A 1 269 ? 12.082 10.244 -27.142 1.00 88.94 269 SER A CA 1
ATOM 1895 C C . SER A 1 269 ? 13.042 9.059 -27.146 1.00 88.94 269 SER A C 1
ATOM 1897 O O . SER A 1 269 ? 14.226 9.235 -27.438 1.00 88.94 269 SER A O 1
ATOM 1899 N N . ALA A 1 270 ? 12.545 7.854 -26.879 1.00 89.06 270 ALA A N 1
ATOM 1900 C CA . ALA A 1 270 ? 13.310 6.640 -27.104 1.00 89.06 270 ALA A CA 1
ATOM 1901 C C . ALA A 1 270 ? 13.508 6.448 -28.621 1.00 89.06 270 ALA A C 1
ATOM 1903 O O . ALA A 1 270 ? 12.542 6.535 -29.388 1.00 89.06 270 ALA A O 1
ATOM 1904 N N . PRO A 1 271 ? 14.742 6.208 -29.095 1.00 91.75 271 PRO A N 1
ATOM 1905 C CA . PRO A 1 271 ? 14.977 5.834 -30.480 1.00 91.75 271 PRO A CA 1
ATOM 1906 C C . PRO A 1 271 ? 14.207 4.550 -30.841 1.00 91.75 271 PRO A C 1
ATOM 1908 O O . PRO A 1 271 ? 14.286 3.576 -30.090 1.00 91.75 271 PRO A O 1
ATOM 1911 N N . PRO A 1 272 ? 13.543 4.475 -32.012 1.00 89.62 272 PRO A N 1
ATOM 1912 C CA . PRO A 1 272 ? 12.771 3.291 -32.408 1.00 89.62 272 PRO A CA 1
ATOM 1913 C C . PRO A 1 272 ? 13.586 1.992 -32.446 1.00 89.62 272 PRO A C 1
ATOM 1915 O O . PRO A 1 272 ? 13.034 0.910 -32.285 1.00 89.62 272 PRO A O 1
ATOM 1918 N N . ALA A 1 273 ? 14.902 2.099 -32.651 1.00 91.69 273 ALA A N 1
ATOM 1919 C CA . ALA A 1 273 ? 15.817 0.963 -32.642 1.00 91.69 273 ALA A CA 1
ATOM 1920 C C . ALA A 1 273 ? 16.036 0.359 -31.242 1.00 91.69 273 ALA A C 1
ATOM 1922 O O . ALA A 1 273 ? 16.389 -0.811 -31.159 1.00 91.69 273 ALA A O 1
ATOM 1923 N N . LEU A 1 274 ? 15.806 1.115 -30.157 1.00 92.88 274 LEU A N 1
ATOM 1924 C CA . LEU A 1 274 ? 15.969 0.608 -28.788 1.00 92.88 274 LEU A CA 1
ATOM 1925 C C . LEU A 1 274 ? 14.780 -0.231 -28.314 1.00 92.88 274 LEU A C 1
ATOM 1927 O O . LEU A 1 274 ? 14.957 -1.137 -27.508 1.00 92.88 274 LEU A O 1
ATOM 1931 N N . ILE A 1 275 ? 13.568 0.042 -28.803 1.00 93.44 275 ILE A N 1
ATOM 1932 C CA . ILE A 1 275 ? 12.356 -0.631 -28.311 1.00 93.44 275 ILE A CA 1
ATOM 1933 C C . ILE A 1 275 ? 12.418 -2.159 -28.489 1.00 93.44 275 ILE A C 1
ATOM 1935 O O . ILE A 1 275 ? 12.127 -2.862 -27.519 1.00 93.44 275 ILE A O 1
ATOM 1939 N N . PRO A 1 276 ? 12.843 -2.708 -29.648 1.00 92.94 276 PRO A N 1
ATOM 1940 C CA . PRO A 1 276 ? 12.997 -4.152 -29.813 1.00 92.94 276 PRO A CA 1
ATOM 1941 C C . PRO A 1 276 ? 14.077 -4.764 -28.912 1.00 92.94 276 PRO A C 1
ATOM 1943 O O . PRO A 1 276 ? 13.905 -5.894 -28.473 1.00 92.94 276 PRO A O 1
ATOM 1946 N N . LEU A 1 277 ? 15.158 -4.031 -28.612 1.00 92.62 277 LEU A N 1
ATOM 1947 C CA . LEU A 1 277 ? 16.220 -4.496 -27.703 1.00 92.62 277 LEU A CA 1
ATOM 1948 C C . LEU A 1 277 ? 15.705 -4.643 -26.267 1.00 92.62 277 LEU A C 1
ATOM 1950 O O . LEU A 1 277 ? 16.154 -5.505 -25.519 1.00 92.62 277 LEU A O 1
ATOM 1954 N N . LEU A 1 278 ? 14.745 -3.795 -25.891 1.00 93.75 278 LEU A N 1
ATOM 1955 C CA . LEU A 1 278 ? 14.185 -3.735 -24.545 1.00 93.75 278 LEU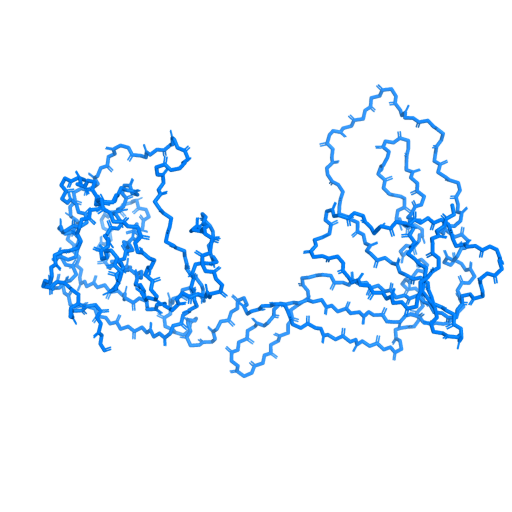 A CA 1
ATOM 1956 C C . LEU A 1 278 ? 12.887 -4.546 -24.374 1.00 93.75 278 LEU A C 1
ATOM 1958 O O . LEU A 1 278 ? 12.321 -4.568 -23.282 1.00 93.75 278 LEU A O 1
ATOM 1962 N N . SER A 1 279 ? 12.413 -5.206 -25.437 1.00 87.44 279 SER A N 1
ATOM 1963 C CA . SER A 1 279 ? 11.132 -5.926 -25.478 1.00 87.44 279 SER A CA 1
ATOM 1964 C C . SER A 1 279 ? 11.314 -7.384 -25.930 1.00 87.44 279 SER A C 1
ATOM 1966 O O . SER A 1 279 ? 10.902 -7.712 -27.047 1.00 87.44 279 SER A O 1
ATOM 1968 N N . PRO A 1 280 ? 11.936 -8.248 -25.106 1.00 70.00 280 PRO A N 1
ATOM 1969 C CA . PRO A 1 280 ? 12.093 -9.668 -25.421 1.00 70.00 280 PRO A CA 1
ATOM 1970 C C . PRO A 1 280 ? 10.758 -10.426 -25.484 1.00 70.00 280 PRO A C 1
ATOM 1972 O O . PRO A 1 280 ? 9.753 -9.957 -24.889 1.00 70.00 280 PRO A O 1
#

Foldseek 3Di:
DADKALDDDDDPFLLDADPRAEQDDPPADFFWKKWWDFQDWDADPFGIFGFTKIWIWGDPCPQLSVQLPDAADPAADPDDDPDRDGHTFMWTAHPVNMITTHAARYYSNRYHPCDSNVVSRVVTDRPDMDTDTPDGQDGPQCVVLVHGQFDFLDQCPVPVDQPPDQDDQAQFQWKKKWKWFADPPPPDGDPDGRGTGTDDIDIGGRVLLSLLQVQLSDPFDDQPFDWDARMKIWIFTHHDPPDPDPGQIWIFRLDGSGWIQHSSSGIHHDDPVSSVVNPD